Protein AF-H2J8E0-F1 (afdb_monomer)

Sequence (237 aa):
MKKILDFISKKILFENLKRIFYSIPSKKGYADNKKFYVINFGFVHFGFFKLGGYIHLMEQFKDVQKFNNKIGIVSVNNISKTGIRYISEIAEIFGIPLIMRYEGNCYYFKENTITPLDNGSTFRIKNFKFYFFNQSSEFLFQILDSRIENPEFIIVDNFNAKIPDIELNSLSTVISSYLLSVDQSVLKLYKPENNRSYDYKLRDHFVLKFDMQILEKLKNGITKIDPRKLENLVKYI

Foldseek 3Di:
DVVVVVVVLVVVLVVLLVVLLVPQPPDQAPPPVQKAKEWQPFEQECDPPNNVSSSSLLNLLSVCLSHLHYEYEYEYEPDDPVVVLVSLVSNVSSPHWYWYHYPNWTWTHDPSDTHTQAAQDWDDDDPFIEGEHQAQPVVLVVLVVVPPPLGQEYEYQCQRHVDDPQLQQLSCQQSLHWYWYDHPFWTWTHHNVDSDIDIDGSNDIDMDMDGNVVSVVSNVVCPDRDVVSVVVSVVVD

Secondary structure (DSSP, 8-state):
-HHHHHHHHHHHHHHHHHHHHHTS-----B--TTEEEEEEEEEEE--SSTHHHHHHHHHHHHHHTTBSSEEEEEEEES--HHHHHHHHHHHHHTT--EEEEETTEEEEEETTEEEE--TTEEEEETTEEEEEE--HHHHHHHHHSTTS---SEEEEEHHHH---HHHHHHHHHHHT-EEEEE-SSEEEEEETTEEEEEEEETTS-EEEEEEHHHHHHHHHH-SS--HHHHHHHHHT-

Radius of gyration: 19.08 Å; Cα contacts (8 Å, |Δi|>4): 396; chains: 1; bounding box: 39×37×63 Å

Mean predicted aligned error: 8.32 Å

Nearest PDB structures (foldseek):
  7u58-assembly1_A  TM=4.830E-01  e=1.667E+00  Desmonostoc sp. PCC 7906
  3zid-assembly1_A  TM=3.803E-01  e=4.832E+00  Methanothrix thermoacetophila
  3rpt-assembly2_A  TM=3.398E-01  e=6.121E+00  Thermobifida fusca

Solvent-accessible surface area (backbone atoms only — not comparable to full-atom values): 12996 Å² total; per-residue (Å²): 108,71,71,58,55,52,50,52,50,50,51,54,50,50,54,50,50,51,54,56,62,72,65,54,71,93,64,78,50,58,83,51,85,53,40,41,34,46,33,36,69,11,60,46,68,36,57,96,66,51,64,61,46,54,54,53,50,51,55,57,41,60,74,52,42,45,50,75,44,56,38,35,38,36,37,42,50,79,66,55,74,71,52,54,51,49,54,38,52,51,31,43,78,46,71,44,37,31,39,38,36,43,90,93,41,45,30,40,31,50,88,79,40,81,41,78,57,50,67,74,34,72,52,67,63,86,92,44,36,37,39,33,36,42,49,50,79,61,50,56,55,45,66,71,45,76,75,62,78,74,36,54,32,36,39,32,38,34,66,67,25,64,68,54,70,70,56,54,45,50,46,12,45,66,63,37,16,39,28,41,37,35,39,95,55,37,35,34,39,26,41,46,92,45,99,56,76,47,82,40,60,36,71,46,73,49,77,47,81,43,58,48,63,60,43,51,52,50,46,70,67,53,85,61,80,57,63,67,61,53,49,52,60,58,72,78,107

pLDDT: mean 80.36, std 13.65, range [40.47, 95.31]

Structure (mmCIF, N/CA/C/O backbone):
data_AF-H2J8E0-F1
#
_entry.id   AF-H2J8E0-F1
#
loop_
_atom_site.group_PDB
_atom_site.id
_atom_site.type_symbol
_atom_site.label_atom_id
_atom_site.label_alt_id
_atom_site.label_comp_id
_atom_site.label_asym_id
_atom_site.label_entity_id
_atom_site.label_seq_id
_atom_site.pdbx_PDB_ins_code
_atom_site.Cartn_x
_atom_site.Cartn_y
_atom_site.Cartn_z
_atom_site.occupancy
_atom_site.B_iso_or_equiv
_atom_site.auth_seq_id
_atom_site.auth_comp_id
_atom_site.auth_asym_id
_atom_site.auth_atom_id
_atom_site.pdbx_PDB_model_num
ATOM 1 N N . MET A 1 1 ? -14.442 -8.694 34.297 1.00 44.59 1 MET A N 1
ATOM 2 C CA . MET A 1 1 ? -13.513 -7.572 34.011 1.00 44.59 1 MET A CA 1
ATOM 3 C C . MET A 1 1 ? -13.223 -7.357 32.525 1.00 44.59 1 MET A C 1
ATOM 5 O O . MET A 1 1 ? -13.548 -6.283 32.041 1.00 44.59 1 MET A O 1
ATOM 9 N N . LYS A 1 2 ? -12.699 -8.341 31.773 1.00 50.00 2 LYS A N 1
ATOM 10 C CA . LYS A 1 2 ? -12.342 -8.176 30.340 1.00 50.00 2 LYS A CA 1
ATOM 11 C C . LYS A 1 2 ? -13.491 -7.639 29.459 1.00 50.00 2 LYS A C 1
ATOM 13 O O . LYS A 1 2 ? -13.311 -6.651 28.764 1.00 50.00 2 LYS A O 1
ATOM 18 N N . LYS A 1 3 ? -14.707 -8.189 29.603 1.00 59.47 3 LYS A N 1
ATOM 19 C CA . LYS A 1 3 ? -15.911 -7.741 28.867 1.00 59.47 3 LYS A CA 1
ATOM 20 C C . LYS A 1 3 ? -16.343 -6.292 29.167 1.00 59.47 3 LYS A C 1
ATOM 22 O O . LYS A 1 3 ? -16.842 -5.616 28.277 1.00 59.47 3 LYS A O 1
ATOM 27 N N . ILE A 1 4 ? -16.151 -5.817 30.403 1.00 52.16 4 ILE A N 1
ATOM 28 C CA . ILE A 1 4 ? -16.520 -4.450 30.820 1.00 52.16 4 ILE A CA 1
ATOM 29 C C . ILE A 1 4 ? -15.513 -3.443 30.254 1.00 52.16 4 ILE A C 1
ATOM 31 O O . ILE A 1 4 ? -15.907 -2.425 29.692 1.00 52.16 4 ILE A O 1
ATOM 35 N N . LEU A 1 5 ? -14.218 -3.762 30.333 1.00 57.53 5 LEU A N 1
ATOM 36 C CA . LEU A 1 5 ? -13.152 -2.946 29.747 1.00 57.53 5 LEU A CA 1
ATOM 37 C C . LEU A 1 5 ? -13.268 -2.864 28.218 1.00 57.53 5 LEU A C 1
ATOM 39 O O . LEU A 1 5 ? -13.103 -1.781 27.657 1.00 57.53 5 LEU A O 1
ATOM 43 N N . ASP A 1 6 ? -13.623 -3.967 27.551 1.00 60.97 6 ASP A N 1
ATOM 44 C CA . ASP A 1 6 ? -13.884 -3.983 26.106 1.00 60.97 6 ASP A CA 1
ATOM 45 C C . ASP A 1 6 ? -15.093 -3.106 25.732 1.00 60.97 6 ASP A C 1
ATOM 47 O O . ASP A 1 6 ? -15.046 -2.381 24.738 1.00 60.97 6 ASP A O 1
ATOM 51 N N . PHE A 1 7 ? -16.164 -3.121 26.535 1.00 65.56 7 PHE A N 1
ATOM 52 C CA . PHE A 1 7 ? -17.351 -2.284 26.319 1.00 65.56 7 PHE A CA 1
ATOM 53 C C . PHE A 1 7 ? -17.053 -0.788 26.485 1.00 65.56 7 PHE A C 1
ATOM 55 O O . PHE A 1 7 ? -17.412 0.015 25.623 1.00 65.56 7 PHE A O 1
ATOM 62 N N . ILE A 1 8 ? -16.351 -0.412 27.557 1.00 63.88 8 ILE A N 1
ATOM 63 C CA . ILE A 1 8 ? -15.934 0.975 27.806 1.00 63.88 8 ILE A CA 1
ATOM 64 C C . ILE A 1 8 ? -15.015 1.457 26.678 1.00 63.88 8 ILE A C 1
ATOM 66 O O . ILE A 1 8 ? -15.233 2.532 26.124 1.00 63.88 8 ILE A O 1
ATOM 70 N N . SER A 1 9 ? -14.041 0.635 26.279 1.00 64.75 9 SER A N 1
ATOM 71 C CA . SER A 1 9 ? -13.112 0.967 25.194 1.00 64.75 9 SER A CA 1
ATOM 72 C C . SER A 1 9 ? -13.837 1.182 23.866 1.00 64.75 9 SER A C 1
ATOM 74 O O . SER A 1 9 ? -13.562 2.164 23.183 1.00 64.75 9 SER A O 1
ATOM 76 N N . LYS A 1 10 ? -14.813 0.327 23.524 1.00 72.12 10 LYS A N 1
ATOM 77 C CA . LYS A 1 10 ? -15.672 0.508 22.339 1.00 72.12 10 LYS A CA 1
ATOM 78 C C . LYS A 1 10 ? -16.460 1.813 22.392 1.00 72.12 10 LYS A C 1
ATOM 80 O O . LYS A 1 10 ? -16.502 2.534 21.400 1.00 72.12 10 LYS A O 1
ATOM 85 N N . LYS A 1 11 ? -17.069 2.128 23.539 1.00 79.94 11 LYS A N 1
ATOM 86 C CA . LYS A 1 11 ? -17.855 3.356 23.710 1.00 79.94 11 LYS A CA 1
ATOM 87 C C . LYS A 1 11 ? -16.983 4.598 23.520 1.00 79.94 11 LYS A C 1
ATOM 89 O O . LYS A 1 11 ? -17.345 5.477 22.750 1.00 79.94 11 LYS A O 1
ATOM 94 N N . ILE A 1 12 ? -15.812 4.643 24.156 1.00 80.31 12 ILE A N 1
ATOM 95 C CA . ILE A 1 12 ? -14.882 5.777 24.027 1.00 80.31 12 ILE A CA 1
ATOM 96 C C . ILE A 1 12 ? -14.346 5.889 22.592 1.00 80.31 12 ILE A C 1
ATOM 98 O O . ILE A 1 12 ? -14.259 6.996 22.062 1.00 80.31 12 ILE A O 1
ATOM 102 N N . LEU A 1 13 ? -14.009 4.765 21.950 1.00 80.38 13 LEU A N 1
ATOM 103 C CA . LEU A 1 13 ? -13.582 4.730 20.549 1.00 80.38 13 LEU A CA 1
ATOM 104 C C . LEU A 1 13 ? -14.653 5.345 19.636 1.00 80.38 13 LEU A C 1
ATOM 106 O O . LEU A 1 13 ? -14.340 6.193 18.807 1.00 80.38 13 LEU A O 1
ATOM 110 N N . PHE A 1 14 ? -15.914 4.961 19.831 1.00 82.38 14 PHE A N 1
ATOM 111 C CA . PHE A 1 14 ? -17.042 5.448 19.044 1.00 82.38 14 PHE A CA 1
ATOM 112 C C . PHE A 1 14 ? -17.334 6.940 19.262 1.00 82.38 14 PHE A C 1
ATOM 114 O O . PHE A 1 14 ? -17.577 7.661 18.297 1.00 82.38 14 PHE A O 1
ATOM 121 N N . GLU A 1 15 ? -17.265 7.430 20.502 1.00 86.00 15 GLU A N 1
ATOM 122 C CA . GLU A 1 15 ? -17.428 8.862 20.797 1.00 86.00 15 GLU A CA 1
ATOM 123 C C . GLU A 1 15 ? -16.316 9.709 20.155 1.00 86.00 15 GLU A C 1
ATOM 125 O O . GLU A 1 15 ? -16.594 10.743 19.544 1.00 86.00 15 GLU A O 1
ATOM 130 N N . ASN A 1 16 ? -15.057 9.254 20.219 1.00 83.88 16 ASN A N 1
ATOM 131 C CA . ASN A 1 16 ? -13.948 9.944 19.549 1.00 83.88 16 ASN A CA 1
ATOM 132 C C . ASN A 1 16 ? -14.105 9.920 18.030 1.00 83.88 16 ASN A C 1
ATOM 134 O O . ASN A 1 16 ? -13.944 10.954 17.389 1.00 83.88 16 ASN A O 1
ATOM 138 N N . LEU A 1 17 ? -14.469 8.769 17.467 1.00 85.12 17 LEU A N 1
ATOM 139 C CA . LEU A 1 17 ? -14.728 8.618 16.042 1.00 85.12 17 LEU A CA 1
ATOM 140 C C . LEU A 1 17 ? -15.801 9.599 15.562 1.00 85.12 17 LEU A C 1
ATOM 142 O O . LEU A 1 17 ? -15.568 10.319 14.596 1.00 85.12 17 LEU A O 1
ATOM 146 N N . LYS A 1 18 ? -16.938 9.690 16.267 1.00 86.31 18 LYS A N 1
ATOM 147 C CA . LYS A 1 18 ? -17.983 10.683 15.977 1.00 86.31 18 LYS A CA 1
ATOM 148 C C . LYS A 1 18 ? -17.428 12.099 16.016 1.00 86.31 18 LYS A C 1
ATOM 150 O O . LYS A 1 18 ? -17.601 12.843 15.056 1.00 86.31 18 LYS A O 1
ATOM 155 N N . ARG A 1 19 ? -16.755 12.475 17.107 1.00 87.56 19 ARG A N 1
ATOM 156 C CA . ARG A 1 19 ? -16.198 13.824 17.271 1.00 87.56 19 ARG A CA 1
ATOM 157 C C . ARG A 1 19 ? -15.256 14.185 16.122 1.00 87.56 19 ARG A C 1
ATOM 159 O O . ARG A 1 19 ? -15.376 15.267 15.557 1.00 87.56 19 ARG A O 1
ATOM 166 N N . ILE A 1 20 ? -14.343 13.282 15.767 1.00 85.25 20 ILE A N 1
ATOM 167 C CA . ILE A 1 20 ? -13.374 13.489 14.688 1.00 85.25 20 ILE A CA 1
ATOM 168 C C . ILE A 1 20 ? -14.102 13.592 13.350 1.00 85.25 20 ILE A C 1
ATOM 170 O O . ILE A 1 20 ? -13.896 14.570 12.636 1.00 85.25 20 ILE A O 1
ATOM 174 N N . PHE A 1 21 ? -14.999 12.655 13.046 1.00 82.00 21 PHE A N 1
ATOM 175 C CA . PHE A 1 21 ? -15.738 12.614 11.786 1.00 82.00 21 PHE A CA 1
ATOM 176 C C . PHE A 1 21 ? -16.614 13.855 11.559 1.00 82.00 21 PHE A C 1
ATOM 178 O O . PHE A 1 21 ? -16.594 14.440 10.480 1.00 82.00 21 PHE A O 1
ATOM 185 N N . TYR A 1 22 ? -17.335 14.321 12.580 1.00 83.00 22 TYR A N 1
ATOM 186 C CA . TYR A 1 22 ? -18.170 15.522 12.467 1.00 83.00 22 TYR A CA 1
ATOM 187 C C . TYR A 1 22 ? -17.375 16.833 12.519 1.00 83.00 22 TYR A C 1
ATOM 189 O O . TYR A 1 22 ? -17.893 17.875 12.129 1.00 83.00 22 TYR A O 1
ATOM 197 N N . SER A 1 23 ? -16.112 16.802 12.957 1.00 83.56 23 SER A N 1
ATOM 198 C CA . SER A 1 23 ? -15.221 17.971 12.900 1.00 83.56 23 SER A CA 1
ATOM 199 C C . SER A 1 23 ? -14.643 18.234 11.508 1.00 83.56 23 SER A C 1
ATOM 201 O O . SER A 1 23 ? -13.899 19.197 11.323 1.00 83.56 23 SER A O 1
ATOM 203 N N . ILE A 1 24 ? -14.928 17.366 10.535 1.00 75.06 24 ILE A N 1
ATOM 204 C CA . ILE A 1 24 ? -14.416 17.485 9.175 1.00 75.06 24 ILE A CA 1
ATOM 205 C C . ILE A 1 24 ? -15.209 18.594 8.492 1.00 75.06 24 ILE A C 1
ATOM 207 O O . ILE A 1 24 ? -16.408 18.425 8.257 1.00 75.06 24 ILE A O 1
ATOM 211 N N . PRO A 1 25 ? -14.588 19.750 8.187 1.00 68.75 25 PRO A N 1
ATOM 212 C CA . PRO A 1 25 ? -15.287 20.784 7.444 1.00 68.75 25 PRO A CA 1
ATOM 213 C C . PRO A 1 25 ? -15.761 20.186 6.120 1.00 68.75 25 PRO A C 1
ATOM 215 O O . PRO A 1 25 ? -15.072 19.335 5.554 1.00 68.75 25 PRO A O 1
ATOM 218 N N . SER A 1 26 ? -16.900 20.652 5.606 1.00 58.59 26 SER A N 1
ATOM 219 C CA . SER A 1 26 ? -17.466 20.266 4.306 1.00 58.59 26 SER A CA 1
ATOM 220 C C . SER A 1 26 ? -16.590 20.743 3.135 1.00 58.59 26 SER A C 1
ATOM 222 O O . SER A 1 26 ? -17.019 21.434 2.214 1.00 58.59 26 SER A O 1
ATOM 224 N N . LYS A 1 27 ? -15.302 20.408 3.146 1.00 54.56 27 LYS A N 1
ATOM 225 C CA . LYS A 1 27 ? -14.397 20.659 2.040 1.00 54.56 27 LYS A CA 1
ATOM 226 C C . LYS A 1 27 ? -14.706 19.621 0.976 1.00 54.56 27 LYS A C 1
ATOM 228 O O . LYS A 1 27 ? -14.425 18.437 1.148 1.00 54.56 27 LYS A O 1
ATOM 233 N N . LYS A 1 28 ? -15.282 20.095 -0.133 1.00 54.22 28 LYS A N 1
ATOM 234 C CA . LYS A 1 28 ? -15.330 19.361 -1.400 1.00 54.22 28 LYS A CA 1
ATOM 235 C C . LYS A 1 28 ? -13.937 18.773 -1.642 1.00 54.22 28 LYS A C 1
ATOM 237 O O . LYS A 1 28 ? -12.956 19.517 -1.659 1.00 54.22 28 LYS A O 1
ATOM 242 N N . GLY A 1 29 ? -13.853 17.447 -1.752 1.00 55.12 29 GLY A N 1
ATOM 243 C CA . GLY A 1 29 ? -12.599 16.768 -2.060 1.00 55.12 29 GLY A CA 1
ATOM 244 C C . GLY A 1 29 ? -11.969 17.366 -3.317 1.00 55.12 29 GLY A C 1
ATOM 245 O O . GLY A 1 29 ? -12.675 17.846 -4.208 1.00 55.12 29 GLY A O 1
ATOM 246 N N . TYR A 1 30 ? -10.640 17.348 -3.401 1.00 55.53 30 TYR A N 1
ATOM 247 C CA . TYR A 1 30 ? -9.980 17.683 -4.657 1.00 55.53 30 TYR A CA 1
ATOM 248 C C . TYR A 1 30 ? -10.339 16.578 -5.652 1.00 55.53 30 TYR A C 1
ATOM 250 O O . TYR A 1 30 ? -9.814 15.465 -5.575 1.00 55.53 30 TYR A O 1
ATOM 258 N N . ALA A 1 31 ? -11.262 16.869 -6.568 1.00 55.34 31 ALA A N 1
ATOM 259 C CA . ALA A 1 31 ? -11.607 15.999 -7.685 1.00 55.34 31 ALA A CA 1
ATOM 260 C C . ALA A 1 31 ? -10.494 16.024 -8.744 1.00 55.34 31 ALA A C 1
ATOM 262 O O . ALA A 1 31 ? -10.725 16.325 -9.909 1.00 55.34 31 ALA A O 1
ATOM 263 N N . ASP A 1 32 ? -9.259 15.746 -8.330 1.00 66.50 32 ASP A N 1
ATOM 264 C CA . ASP A 1 32 ? -8.140 15.613 -9.247 1.00 66.50 32 ASP A CA 1
ATOM 265 C C . ASP A 1 32 ? -8.057 14.158 -9.715 1.00 66.50 32 ASP A C 1
ATOM 267 O O . ASP A 1 32 ? -7.293 13.344 -9.195 1.00 66.50 32 ASP A O 1
ATOM 271 N N . ASN A 1 33 ? -8.895 13.816 -10.698 1.00 68.44 33 ASN A N 1
ATOM 272 C CA . ASN A 1 33 ? -8.920 12.479 -11.300 1.00 68.44 33 ASN A CA 1
ATOM 273 C C . ASN A 1 33 ? -7.592 12.109 -11.984 1.00 68.44 33 ASN A C 1
ATOM 275 O O . ASN A 1 33 ? -7.382 10.946 -12.314 1.00 68.44 33 ASN A O 1
ATOM 279 N N . LYS A 1 34 ? -6.693 13.081 -12.179 1.00 84.75 34 LYS A N 1
ATOM 280 C CA . LYS A 1 34 ? -5.382 12.900 -12.809 1.00 84.75 34 LYS A CA 1
ATOM 281 C C . LYS A 1 34 ? -4.302 12.496 -11.817 1.00 84.75 34 LYS A C 1
ATOM 283 O O . LYS A 1 34 ? -3.182 12.202 -12.228 1.00 84.75 34 LYS A O 1
ATOM 288 N N . LYS A 1 35 ? -4.598 12.518 -10.517 1.00 90.88 35 LYS A N 1
ATOM 289 C CA . LYS A 1 35 ? -3.636 12.173 -9.473 1.00 90.88 35 LYS A CA 1
ATOM 290 C C . LYS A 1 35 ? -4.091 10.945 -8.717 1.00 90.88 35 LYS A C 1
ATOM 292 O O . LYS A 1 35 ? -5.286 10.730 -8.506 1.00 90.88 35 LYS A O 1
ATOM 297 N N . PHE A 1 36 ? -3.108 10.176 -8.281 1.00 93.50 36 PHE A N 1
ATOM 298 C CA . PHE A 1 36 ? -3.286 9.101 -7.321 1.00 93.50 36 PHE A CA 1
ATOM 299 C C . PHE A 1 36 ? -2.387 9.362 -6.113 1.00 93.50 36 PHE A C 1
ATOM 301 O O . PHE A 1 36 ? -1.273 9.866 -6.263 1.00 93.50 36 PHE A O 1
ATOM 308 N N . TYR A 1 37 ? -2.877 9.058 -4.916 1.00 94.06 37 TYR A N 1
ATOM 309 C CA . TYR A 1 37 ? -2.187 9.332 -3.662 1.00 94.06 37 TYR A CA 1
ATOM 310 C C . TYR A 1 37 ? -1.912 8.036 -2.905 1.00 94.06 37 TYR A C 1
ATOM 312 O O . TYR A 1 37 ? -2.819 7.245 -2.656 1.00 94.06 37 TYR A O 1
ATOM 320 N N . VAL A 1 38 ? -0.664 7.840 -2.497 1.00 94.81 38 VAL A N 1
ATOM 321 C CA . VAL A 1 38 ? -0.284 6.757 -1.583 1.00 94.81 38 VAL A CA 1
ATOM 322 C C . VAL A 1 38 ? 0.073 7.406 -0.260 1.00 94.81 38 VAL A C 1
ATOM 324 O O . VAL A 1 38 ? 0.980 8.235 -0.201 1.00 94.81 38 VAL A O 1
ATOM 327 N N . ILE A 1 39 ? -0.673 7.076 0.786 1.00 94.88 39 ILE A N 1
ATOM 328 C CA . ILE A 1 39 ? -0.473 7.623 2.125 1.00 94.88 39 ILE A CA 1
ATOM 329 C C . ILE A 1 39 ? 0.227 6.574 2.972 1.00 94.88 39 ILE A C 1
ATOM 331 O O . ILE A 1 39 ? -0.321 5.501 3.192 1.00 94.88 39 ILE A O 1
ATOM 335 N N . ASN A 1 40 ? 1.413 6.881 3.481 1.00 93.50 40 ASN A N 1
ATOM 336 C CA . ASN A 1 40 ? 2.007 6.081 4.538 1.00 93.50 40 ASN A CA 1
ATOM 337 C C . ASN A 1 40 ? 1.504 6.605 5.886 1.00 93.50 40 ASN A C 1
ATOM 339 O O . ASN A 1 40 ? 1.846 7.718 6.279 1.00 93.50 40 ASN A O 1
ATOM 343 N N . PHE A 1 41 ? 0.710 5.803 6.594 1.00 91.94 41 PHE A N 1
ATOM 344 C CA . PHE A 1 41 ? 0.328 6.056 7.993 1.00 91.94 41 PHE A CA 1
ATOM 345 C C . PHE A 1 41 ? 1.403 5.602 8.983 1.00 91.94 41 PHE A C 1
ATOM 347 O O . PHE A 1 41 ? 1.349 5.897 10.175 1.00 91.94 41 PHE A O 1
ATOM 354 N N . GLY A 1 42 ? 2.402 4.904 8.456 1.00 87.69 42 GLY A N 1
ATOM 355 C CA . GLY A 1 42 ? 3.587 4.468 9.149 1.00 87.69 42 GLY A CA 1
ATOM 356 C C . GLY A 1 42 ? 3.358 3.336 10.132 1.00 87.69 42 GLY A C 1
ATOM 357 O O . GLY A 1 42 ? 2.513 2.463 9.910 1.00 87.69 42 GLY A O 1
ATOM 358 N N . PHE A 1 43 ? 4.182 3.300 11.179 1.00 85.25 43 PHE A N 1
ATOM 359 C CA . PHE A 1 43 ? 4.152 2.227 12.164 1.00 85.25 43 PHE A CA 1
ATOM 360 C C . PHE A 1 43 ? 3.302 2.613 13.369 1.00 85.25 43 PHE A C 1
ATOM 362 O O . PHE A 1 43 ? 3.666 3.503 14.139 1.00 85.25 43 PHE A O 1
ATOM 369 N N . VAL A 1 44 ? 2.203 1.894 13.576 1.00 82.31 44 VAL A N 1
ATOM 370 C CA . VAL A 1 44 ? 1.335 2.098 14.736 1.00 82.31 44 VAL A CA 1
ATOM 371 C C . VAL A 1 44 ? 1.581 0.987 15.743 1.00 82.31 44 VAL A C 1
ATOM 373 O O . VAL A 1 44 ? 1.196 -0.169 15.548 1.00 82.31 44 VAL A O 1
ATOM 376 N N . HIS A 1 45 ? 2.234 1.349 16.845 1.00 71.19 45 HIS A N 1
ATOM 377 C CA . HIS A 1 45 ? 2.446 0.443 17.963 1.00 71.19 45 HIS A CA 1
ATOM 378 C C . HIS A 1 45 ? 1.261 0.500 18.929 1.00 71.19 45 HIS A C 1
ATOM 380 O O . HIS A 1 45 ? 1.037 1.508 19.602 1.00 71.19 45 HIS A O 1
ATOM 386 N N . PHE A 1 46 ? 0.521 -0.600 19.041 1.00 70.75 46 PHE A N 1
ATOM 387 C CA . PHE A 1 46 ? -0.529 -0.733 20.044 1.00 70.75 46 PHE A CA 1
ATOM 388 C C . PHE A 1 46 ? 0.084 -1.298 21.330 1.00 70.75 46 PHE A C 1
ATOM 390 O O . PHE A 1 46 ? 0.155 -2.508 21.521 1.00 70.75 46 PHE A O 1
ATOM 397 N N . GLY A 1 47 ? 0.562 -0.411 22.209 1.00 61.47 47 GLY A N 1
ATOM 398 C CA . GLY A 1 47 ? 0.979 -0.782 23.566 1.00 61.47 47 GLY A CA 1
ATOM 399 C C . GLY A 1 47 ? -0.201 -1.245 24.443 1.00 61.47 47 GLY A C 1
ATOM 400 O O . GLY A 1 47 ? -1.317 -1.455 23.964 1.00 61.47 47 GLY A O 1
ATOM 401 N N . PHE A 1 48 ? 0.010 -1.356 25.762 1.00 55.34 48 PHE A N 1
ATOM 402 C CA . PHE A 1 48 ? -1.026 -1.800 26.719 1.00 55.34 48 PHE A CA 1
ATOM 403 C C . PHE A 1 48 ? -2.331 -0.978 26.634 1.00 55.34 48 PHE A C 1
ATOM 405 O O . PHE A 1 48 ? -3.428 -1.535 26.708 1.00 55.34 48 PHE A O 1
ATOM 412 N N . PHE A 1 49 ? -2.222 0.335 26.401 1.00 54.81 49 PHE A N 1
ATOM 413 C CA . PHE A 1 49 ? -3.354 1.232 26.156 1.00 54.81 49 PHE A CA 1
ATOM 414 C C . PHE A 1 49 ? -3.610 1.399 24.655 1.00 54.81 49 PHE A C 1
ATOM 416 O O . PHE A 1 49 ? -3.188 2.363 24.020 1.00 54.81 49 PHE A O 1
ATOM 423 N N . LYS A 1 50 ? -4.357 0.446 24.091 1.00 70.25 50 LYS A N 1
ATOM 424 C CA . LYS A 1 50 ? -4.681 0.353 22.656 1.00 70.25 50 LYS A CA 1
ATOM 425 C C . LYS A 1 50 ? -5.376 1.599 22.072 1.00 70.25 50 LYS A C 1
ATOM 427 O O . LYS A 1 50 ? -5.353 1.783 20.863 1.00 70.25 50 LYS A O 1
ATOM 432 N N . LEU A 1 51 ? -6.001 2.445 22.898 1.00 78.25 51 LEU A N 1
ATOM 433 C CA . LEU A 1 51 ? -6.863 3.543 22.443 1.00 78.25 51 LEU A CA 1
ATOM 434 C C . LEU A 1 51 ? -6.116 4.688 21.738 1.00 78.25 51 LEU A C 1
ATOM 436 O O . LEU A 1 51 ? -6.625 5.225 20.757 1.00 78.25 51 LEU A O 1
ATOM 440 N N . GLY A 1 52 ? -4.915 5.043 22.211 1.00 81.00 52 GLY A N 1
ATOM 441 C CA . GLY A 1 52 ? -4.141 6.159 21.654 1.00 81.00 52 GLY A CA 1
ATOM 442 C C . GLY A 1 52 ? -3.748 5.938 20.191 1.00 81.00 52 GLY A C 1
ATOM 443 O O . GLY A 1 52 ? -3.865 6.853 19.382 1.00 81.00 52 GLY A O 1
ATOM 444 N N . GLY A 1 53 ? -3.382 4.701 19.834 1.00 83.88 53 GLY A N 1
ATOM 445 C CA . GLY A 1 53 ? -3.058 4.326 18.455 1.00 83.88 53 GLY A CA 1
ATOM 446 C C . GLY A 1 53 ? -4.246 4.475 17.501 1.00 83.88 53 GLY A C 1
ATOM 447 O O . GLY A 1 53 ? -4.080 4.986 16.397 1.00 83.88 53 GLY A O 1
ATOM 448 N N . TYR A 1 54 ? -5.461 4.113 17.937 1.00 86.31 54 TYR A N 1
ATOM 449 C CA . TYR A 1 54 ? -6.660 4.318 17.116 1.00 86.31 54 TYR A CA 1
ATOM 450 C C . TYR A 1 54 ? -7.001 5.794 16.949 1.00 86.31 54 TYR A C 1
ATOM 452 O O . TYR A 1 54 ? -7.326 6.204 15.843 1.00 86.31 54 TYR A O 1
ATOM 460 N N . ILE A 1 55 ? -6.923 6.592 18.019 1.00 86.50 55 ILE A N 1
ATOM 461 C CA . ILE A 1 55 ? -7.198 8.034 17.935 1.00 86.50 55 ILE A CA 1
ATOM 462 C C . ILE A 1 55 ? -6.202 8.701 16.980 1.00 86.50 55 ILE A C 1
ATOM 464 O O . ILE A 1 55 ? -6.610 9.479 16.124 1.00 86.50 55 ILE A O 1
ATOM 468 N N . HIS A 1 56 ? -4.917 8.351 17.074 1.00 86.25 56 HIS A N 1
ATOM 469 C CA . HIS A 1 56 ? -3.898 8.860 16.160 1.00 86.25 56 HIS A CA 1
ATOM 470 C C . HIS A 1 56 ? -4.201 8.501 14.697 1.00 86.25 56 HIS A C 1
ATOM 472 O O . HIS A 1 56 ? -4.175 9.379 13.837 1.00 86.25 56 HIS A O 1
ATOM 478 N N . LEU A 1 57 ? -4.564 7.242 14.426 1.00 89.50 57 LEU A N 1
ATOM 479 C CA . LEU A 1 57 ? -4.988 6.810 13.091 1.00 89.50 57 LEU A CA 1
ATOM 480 C C . LEU A 1 57 ? -6.229 7.562 12.599 1.00 89.50 57 LEU A C 1
ATOM 482 O O . LEU A 1 57 ? -6.261 7.976 11.448 1.00 89.50 57 LEU A O 1
ATOM 486 N N . MET A 1 58 ? -7.237 7.773 13.452 1.00 90.75 58 MET A N 1
ATOM 487 C CA . MET A 1 58 ? -8.446 8.519 13.082 1.00 90.75 58 MET A CA 1
ATOM 488 C C . MET A 1 58 ? -8.131 9.960 12.660 1.00 90.75 58 MET A C 1
ATOM 490 O O . MET A 1 58 ? -8.690 10.433 11.673 1.00 90.75 58 MET A O 1
ATOM 494 N N . GLU A 1 59 ? -7.241 10.654 13.375 1.00 88.50 59 GLU A N 1
ATOM 495 C CA . GLU A 1 59 ? -6.821 12.015 13.002 1.00 88.50 59 GLU A CA 1
ATOM 496 C C . GLU A 1 59 ? -6.057 12.016 11.668 1.00 88.50 59 GLU A C 1
ATOM 498 O O . GLU A 1 59 ? -6.368 12.807 10.777 1.00 88.50 59 GLU A O 1
ATOM 503 N N . GLN A 1 60 ? -5.135 11.068 11.462 1.00 91.38 60 GLN A N 1
ATOM 504 C CA . GLN A 1 60 ? -4.445 10.930 10.173 1.00 91.38 60 GLN A CA 1
ATOM 505 C C . GLN A 1 60 ? -5.421 10.612 9.026 1.00 91.38 60 GLN A C 1
ATOM 507 O O . GLN A 1 60 ? -5.297 11.153 7.927 1.00 91.38 60 GLN A O 1
ATOM 512 N N . PHE A 1 61 ? -6.415 9.753 9.264 1.00 92.12 61 PHE A N 1
ATOM 513 C CA . PHE A 1 61 ? -7.432 9.391 8.274 1.00 92.12 61 PHE A CA 1
ATOM 514 C C . PHE A 1 61 ? -8.284 10.592 7.878 1.00 92.12 61 PHE A C 1
ATOM 516 O O . PHE A 1 61 ? -8.501 10.835 6.688 1.00 92.12 61 PHE A O 1
ATOM 523 N N . LYS A 1 62 ? -8.709 11.381 8.865 1.00 89.81 62 LYS A N 1
ATOM 524 C CA . LYS A 1 62 ? -9.404 12.651 8.650 1.00 89.81 62 LYS A CA 1
ATOM 525 C C . LYS A 1 62 ? -8.622 13.570 7.711 1.00 89.81 62 LYS A C 1
ATOM 527 O O . LYS A 1 62 ? -9.194 14.093 6.753 1.00 89.81 62 LYS A O 1
ATOM 532 N N . ASP A 1 63 ? -7.320 13.729 7.928 1.00 87.19 63 ASP A N 1
ATOM 533 C CA . ASP A 1 63 ? -6.497 14.664 7.150 1.00 87.19 63 ASP A CA 1
ATOM 534 C C . ASP A 1 63 ? -6.371 14.294 5.667 1.00 87.19 63 ASP A C 1
ATOM 536 O O . ASP A 1 63 ? -6.207 15.173 4.802 1.00 87.19 63 ASP A O 1
ATOM 540 N N . VAL A 1 64 ? -6.474 13.001 5.360 1.00 90.12 64 VAL A N 1
ATOM 541 C CA . VAL A 1 64 ? -6.300 12.462 4.006 1.00 90.12 64 VAL A CA 1
ATOM 542 C C . VAL A 1 64 ? -7.612 12.059 3.336 1.00 90.12 64 VAL A C 1
ATOM 544 O O . VAL A 1 64 ? -7.618 11.767 2.137 1.00 90.12 64 VAL A O 1
ATOM 547 N N . GLN A 1 65 ? -8.744 12.116 4.046 1.00 87.25 65 GLN A N 1
ATOM 548 C CA . GLN A 1 65 ? -10.070 11.821 3.490 1.00 87.25 65 GLN A CA 1
ATOM 549 C C . GLN A 1 65 ? -10.355 12.638 2.222 1.00 87.25 65 GLN A C 1
ATOM 551 O O . GLN A 1 65 ? -10.920 12.102 1.267 1.00 87.25 65 GLN A O 1
ATOM 556 N N . LYS A 1 66 ? -9.879 13.890 2.176 1.00 85.44 66 LYS A N 1
ATOM 557 C CA . LYS A 1 66 ? -10.024 14.836 1.053 1.00 85.44 66 LYS A CA 1
ATOM 558 C C . LYS A 1 66 ? -9.486 14.346 -0.300 1.00 85.44 66 LYS A C 1
ATOM 560 O O . LYS A 1 66 ? -9.821 14.949 -1.320 1.00 85.44 66 LYS A O 1
ATOM 565 N N . PHE A 1 67 ? -8.633 13.316 -0.331 1.00 87.94 67 PHE A N 1
ATOM 566 C CA . PHE A 1 67 ? -8.109 12.757 -1.580 1.00 87.94 67 PHE A CA 1
ATOM 567 C C . PHE A 1 67 ? -9.064 11.707 -2.154 1.00 87.94 67 PHE A C 1
ATOM 569 O O . PHE A 1 67 ? -9.373 10.702 -1.515 1.00 87.94 67 PHE A O 1
ATOM 576 N N . ASN A 1 68 ? -9.502 11.908 -3.395 1.00 86.00 68 ASN A N 1
ATOM 577 C CA . ASN A 1 68 ? -10.457 11.009 -4.041 1.00 86.00 68 ASN A CA 1
ATOM 578 C C . ASN A 1 68 ? -9.839 9.666 -4.456 1.00 86.00 68 ASN A C 1
ATOM 580 O O . ASN A 1 68 ? -10.497 8.635 -4.340 1.00 86.00 68 ASN A O 1
ATOM 584 N N . ASN A 1 69 ? -8.614 9.678 -4.977 1.00 90.69 69 ASN A N 1
ATOM 585 C CA . ASN A 1 69 ? -7.920 8.498 -5.491 1.00 90.69 69 ASN A CA 1
ATOM 586 C C . ASN A 1 69 ? -6.763 8.184 -4.551 1.00 90.69 69 ASN A C 1
ATOM 588 O O . ASN A 1 69 ? -5.696 8.783 -4.676 1.00 90.69 69 ASN A O 1
ATOM 592 N N . LYS A 1 70 ? -7.005 7.327 -3.562 1.00 93.31 70 LYS A N 1
ATOM 593 C CA . LYS A 1 70 ? -6.043 7.086 -2.493 1.00 93.31 70 LYS A CA 1
ATOM 594 C C . LYS A 1 70 ? -5.973 5.627 -2.075 1.00 93.31 70 LYS A C 1
ATOM 596 O O . LYS A 1 70 ? -6.972 4.914 -2.139 1.00 93.31 70 LYS A O 1
ATOM 601 N N . ILE A 1 71 ? -4.803 5.241 -1.588 1.00 95.31 71 ILE A N 1
ATOM 602 C CA . ILE A 1 71 ? -4.584 4.034 -0.798 1.00 95.31 71 ILE A CA 1
ATOM 603 C C . ILE A 1 71 ? -3.697 4.391 0.389 1.00 95.31 71 ILE A C 1
ATOM 605 O O . ILE A 1 71 ? -2.761 5.181 0.249 1.00 95.31 71 ILE A O 1
ATOM 609 N N . GLY A 1 72 ? -3.999 3.843 1.557 1.00 94.62 72 GLY A N 1
ATOM 610 C CA . GLY A 1 72 ? -3.107 3.931 2.701 1.00 94.62 72 GLY A CA 1
ATOM 611 C C . GLY A 1 72 ? -2.251 2.686 2.856 1.00 94.62 72 GLY A C 1
ATOM 612 O O . GLY A 1 72 ? -2.688 1.589 2.528 1.00 94.62 72 GLY A O 1
ATOM 613 N N . ILE A 1 73 ? -1.053 2.852 3.394 1.00 93.06 73 ILE A N 1
ATOM 614 C CA . ILE A 1 73 ? -0.182 1.775 3.849 1.00 93.06 73 ILE A CA 1
ATOM 615 C C . ILE A 1 73 ? 0.040 1.988 5.341 1.00 93.06 73 ILE A C 1
ATOM 617 O O . ILE A 1 73 ? 0.366 3.095 5.775 1.00 93.06 73 ILE A O 1
ATOM 621 N N . VAL A 1 74 ? -0.163 0.943 6.133 1.00 91.75 74 VAL A N 1
ATOM 622 C CA . VAL A 1 74 ? 0.053 0.983 7.580 1.00 91.75 74 VAL A CA 1
ATOM 623 C C . VAL A 1 74 ? 0.725 -0.303 8.034 1.00 91.75 74 VAL A C 1
ATOM 625 O O . VAL A 1 74 ? 0.381 -1.395 7.586 1.00 91.75 74 VAL A O 1
ATOM 628 N N . SER A 1 75 ? 1.696 -0.181 8.929 1.00 89.12 75 SER A N 1
ATOM 629 C CA . SER A 1 75 ? 2.317 -1.328 9.588 1.00 89.12 75 SER A CA 1
ATOM 630 C C . SER A 1 75 ? 1.881 -1.362 11.044 1.00 89.12 75 SER A C 1
ATOM 632 O O . SER A 1 75 ? 1.997 -0.365 11.757 1.00 89.12 75 SER A O 1
ATOM 634 N N . VAL A 1 76 ? 1.377 -2.506 11.493 1.00 87.31 76 VAL A N 1
ATOM 635 C CA . VAL A 1 76 ? 0.898 -2.695 12.864 1.00 87.31 76 VAL A CA 1
ATOM 636 C C . VAL A 1 76 ? 1.526 -3.943 13.467 1.00 87.31 76 VAL A C 1
ATOM 638 O O . VAL A 1 76 ? 1.572 -4.993 12.837 1.00 87.31 76 VAL A O 1
ATOM 641 N N . ASN A 1 77 ? 1.975 -3.839 14.715 1.00 80.75 77 ASN A N 1
ATOM 642 C CA . ASN A 1 77 ? 2.425 -4.979 15.516 1.00 80.75 77 ASN A CA 1
ATOM 643 C C . ASN A 1 77 ? 1.693 -4.988 16.861 1.00 80.75 77 ASN A C 1
ATOM 645 O O . ASN A 1 77 ? 1.174 -3.960 17.305 1.00 80.75 77 ASN A O 1
ATOM 649 N N . ASN A 1 78 ? 1.698 -6.145 17.528 1.00 78.62 78 ASN A N 1
ATOM 650 C CA . ASN A 1 78 ? 1.150 -6.334 18.876 1.00 78.62 78 ASN A CA 1
ATOM 651 C C . ASN A 1 78 ? -0.342 -5.963 19.005 1.00 78.62 78 ASN A C 1
ATOM 653 O O . ASN A 1 78 ? -0.789 -5.442 20.026 1.00 78.62 78 ASN A O 1
ATOM 657 N N . ILE A 1 79 ? -1.137 -6.252 17.973 1.00 81.62 79 ILE A N 1
ATOM 658 C CA . ILE A 1 79 ? -2.582 -6.009 17.953 1.00 81.62 79 ILE A CA 1
ATOM 659 C C . ILE A 1 79 ? -3.347 -7.335 17.901 1.00 81.62 79 ILE A C 1
ATOM 661 O O . ILE A 1 79 ? -2.909 -8.300 17.300 1.00 81.62 79 ILE A O 1
ATOM 665 N N . SER A 1 80 ? -4.509 -7.408 18.548 1.00 81.44 80 SER A N 1
ATOM 666 C CA . SER A 1 80 ? -5.402 -8.571 18.437 1.00 81.44 80 SER A CA 1
ATOM 667 C C . SER A 1 80 ? -6.194 -8.543 17.125 1.00 81.44 80 SER A C 1
ATOM 669 O O . SER A 1 80 ? -6.520 -7.456 16.654 1.00 81.44 80 SER A O 1
ATOM 671 N N . LYS A 1 81 ? -6.672 -9.698 16.637 1.00 81.44 81 LYS A N 1
ATOM 672 C CA . LYS A 1 81 ? -7.596 -9.788 15.481 1.00 81.44 81 LYS A CA 1
ATOM 673 C C . LYS A 1 81 ? -8.791 -8.821 15.561 1.00 81.44 81 LYS A C 1
ATOM 675 O O . LYS A 1 81 ? -9.125 -8.161 14.586 1.00 81.44 81 LYS A O 1
ATOM 680 N N . THR A 1 82 ? -9.393 -8.657 16.742 1.00 81.06 82 THR A N 1
ATOM 681 C CA . THR A 1 82 ? -10.478 -7.679 16.968 1.00 81.06 82 THR A CA 1
ATOM 682 C C . THR A 1 82 ? -10.047 -6.233 16.712 1.00 81.06 82 THR A C 1
ATOM 684 O O . THR A 1 82 ? -10.842 -5.418 16.268 1.00 81.06 82 THR A O 1
ATOM 687 N N . GLY A 1 83 ? -8.787 -5.908 16.996 1.00 81.25 83 GLY A N 1
ATOM 688 C CA . GLY A 1 83 ? -8.248 -4.573 16.774 1.00 81.25 83 GLY A CA 1
ATOM 689 C C . GLY A 1 83 ? -8.001 -4.279 15.301 1.00 81.25 83 GLY A C 1
ATOM 690 O O . GLY A 1 83 ? -8.308 -3.188 14.839 1.00 81.25 83 GLY A O 1
ATOM 691 N N . ILE A 1 84 ? -7.549 -5.284 14.549 1.00 84.94 84 ILE A N 1
ATOM 692 C CA . ILE A 1 84 ? -7.444 -5.210 13.088 1.00 84.94 84 ILE A CA 1
ATOM 693 C C . ILE A 1 84 ? -8.806 -4.880 12.473 1.00 84.94 84 ILE A C 1
ATOM 695 O O . ILE A 1 84 ? -8.915 -3.976 11.647 1.00 84.94 84 ILE A O 1
ATOM 699 N N . ARG A 1 85 ? -9.860 -5.558 12.942 1.00 84.31 85 ARG A N 1
ATOM 700 C CA . ARG A 1 85 ? -11.231 -5.276 12.515 1.00 84.31 85 ARG A CA 1
ATOM 701 C C . ARG A 1 85 ? -11.638 -3.825 12.795 1.00 84.31 85 ARG A C 1
ATOM 703 O O . ARG A 1 85 ? -12.211 -3.204 11.912 1.00 84.31 85 ARG A O 1
ATOM 710 N N . TYR A 1 86 ? -11.289 -3.253 13.951 1.00 85.69 86 TYR A N 1
ATOM 711 C CA . TYR A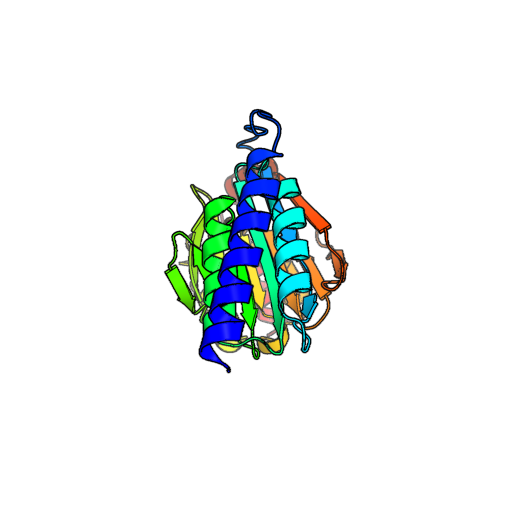 1 86 ? -11.558 -1.831 14.203 1.00 85.69 86 TYR A CA 1
ATOM 712 C C . TYR A 1 86 ? -10.807 -0.907 13.250 1.00 85.69 86 TYR A C 1
ATOM 714 O O . TYR A 1 86 ? -11.391 0.067 12.796 1.00 85.69 86 TYR A O 1
ATOM 722 N N . ILE A 1 87 ? -9.540 -1.188 12.926 1.00 88.44 87 ILE A N 1
ATOM 723 C CA . ILE A 1 87 ? -8.805 -0.385 11.934 1.00 88.44 87 ILE A CA 1
ATOM 724 C C . ILE A 1 87 ? -9.538 -0.423 10.591 1.00 88.44 87 ILE A C 1
ATOM 726 O O . ILE A 1 87 ? -9.738 0.631 9.996 1.00 88.44 87 ILE A O 1
ATOM 730 N N . SER A 1 88 ? -9.977 -1.607 10.152 1.00 88.94 88 SER A N 1
ATOM 731 C CA . SER A 1 88 ? -10.755 -1.771 8.918 1.00 88.94 88 SER A CA 1
ATOM 732 C C . SER A 1 88 ? -12.064 -0.973 8.949 1.00 88.94 88 SER A C 1
ATOM 734 O O . SER A 1 88 ? -12.330 -0.213 8.023 1.00 88.94 88 SER A O 1
ATOM 736 N N . GLU A 1 89 ? -12.853 -1.097 10.020 1.00 87.31 89 GLU A N 1
ATOM 737 C C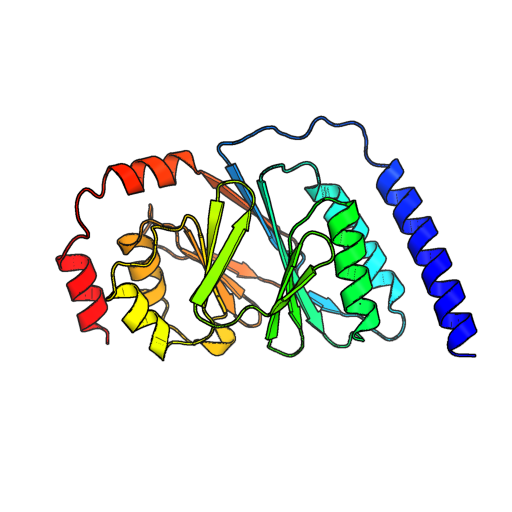A . GLU A 1 89 ? -14.132 -0.384 10.187 1.00 87.31 89 GLU A CA 1
ATOM 738 C C . GLU A 1 89 ? -13.928 1.141 10.207 1.00 87.31 89 GLU A C 1
ATOM 740 O O . GLU A 1 89 ? -14.654 1.890 9.558 1.00 87.31 89 GLU A O 1
ATOM 745 N N . ILE A 1 90 ? -12.904 1.622 10.918 1.00 88.75 90 ILE A N 1
ATOM 746 C CA . ILE A 1 90 ? -12.564 3.048 10.964 1.00 88.75 90 ILE A CA 1
ATOM 747 C C . ILE A 1 90 ? -12.135 3.524 9.571 1.00 88.75 90 ILE A C 1
ATOM 749 O O . ILE A 1 90 ? -12.631 4.543 9.098 1.00 88.75 90 ILE A O 1
ATOM 753 N N . ALA A 1 91 ? -11.244 2.800 8.892 1.00 90.56 91 ALA A N 1
ATOM 754 C CA . ALA A 1 91 ? -10.758 3.168 7.563 1.00 90.56 91 ALA A CA 1
ATOM 755 C C . ALA A 1 91 ? -11.891 3.285 6.537 1.00 90.56 91 ALA A C 1
ATOM 757 O O . ALA A 1 91 ? -11.895 4.211 5.723 1.00 90.56 91 ALA A O 1
ATOM 758 N N . GLU A 1 92 ? -12.885 2.401 6.619 1.00 89.25 92 GLU A N 1
ATOM 759 C CA . GLU A 1 92 ? -14.090 2.474 5.798 1.00 89.25 92 GLU A CA 1
ATOM 760 C C . GLU A 1 92 ? -14.908 3.737 6.051 1.00 89.25 92 GLU A C 1
ATOM 762 O O . GLU A 1 92 ? -15.310 4.395 5.093 1.00 89.25 92 GLU A O 1
ATOM 767 N N . ILE A 1 93 ? -15.110 4.119 7.313 1.00 88.62 93 ILE A N 1
ATOM 768 C CA . ILE A 1 93 ? -15.851 5.340 7.669 1.00 88.62 93 ILE A CA 1
ATOM 769 C C . ILE A 1 93 ? -15.193 6.581 7.055 1.00 88.62 93 ILE A C 1
ATOM 771 O O . ILE A 1 93 ? -15.878 7.498 6.602 1.00 88.62 93 ILE A O 1
ATOM 775 N N . PHE A 1 94 ? -13.862 6.592 6.974 1.00 88.69 94 PHE A N 1
ATOM 776 C CA . PHE A 1 94 ? -13.104 7.646 6.297 1.00 88.69 94 PHE A CA 1
ATOM 777 C C . PHE A 1 94 ? -12.921 7.411 4.784 1.00 88.69 94 PHE A C 1
ATOM 779 O O . PHE A 1 94 ? -12.312 8.237 4.099 1.00 88.69 94 PHE A O 1
ATOM 786 N N . GLY A 1 95 ? -13.448 6.318 4.227 1.00 88.81 95 GLY A N 1
ATOM 787 C CA . GLY A 1 95 ? -13.358 5.983 2.805 1.00 88.81 95 GLY A CA 1
ATOM 788 C C . GLY A 1 95 ? -11.918 5.803 2.321 1.00 88.81 95 GLY A C 1
ATOM 789 O O . GLY A 1 95 ? -11.537 6.356 1.282 1.00 88.81 95 GLY A O 1
ATOM 790 N N . ILE A 1 96 ? -11.092 5.100 3.099 1.00 91.81 96 ILE A N 1
ATOM 791 C CA . ILE A 1 96 ? -9.676 4.842 2.811 1.00 91.81 96 ILE A CA 1
ATOM 792 C C . ILE A 1 96 ? -9.464 3.334 2.620 1.00 91.81 96 ILE A C 1
ATOM 794 O O . ILE A 1 96 ? -9.462 2.594 3.602 1.00 91.81 96 ILE A O 1
ATOM 798 N N . PRO A 1 97 ? -9.220 2.862 1.385 1.00 94.62 97 PRO A N 1
ATOM 799 C CA . PRO A 1 97 ? -8.660 1.532 1.169 1.00 94.62 97 PRO A CA 1
ATOM 800 C C . PRO A 1 97 ? -7.259 1.446 1.787 1.00 94.62 97 PRO A C 1
ATOM 802 O O . PRO A 1 97 ? -6.462 2.376 1.619 1.00 94.62 97 PRO A O 1
ATOM 805 N N . LEU A 1 98 ? -6.939 0.345 2.467 1.00 94.62 98 LEU A N 1
ATOM 806 C CA . LEU A 1 98 ? -5.659 0.172 3.165 1.00 94.62 98 LEU A CA 1
ATOM 807 C C . LEU A 1 98 ? -4.933 -1.096 2.738 1.00 94.62 98 LEU A C 1
ATOM 809 O O . LEU A 1 98 ? -5.546 -2.141 2.572 1.00 94.62 98 LEU A O 1
ATOM 813 N N . ILE A 1 99 ? -3.612 -1.015 2.658 1.00 93.81 99 ILE A N 1
ATOM 814 C CA . ILE A 1 99 ? -2.718 -2.160 2.771 1.00 93.81 99 ILE A CA 1
ATOM 815 C C . ILE A 1 99 ? -2.158 -2.140 4.183 1.00 93.81 99 ILE A C 1
ATOM 817 O O . ILE A 1 99 ? -1.489 -1.189 4.591 1.00 93.81 99 ILE A O 1
ATOM 821 N N . MET A 1 100 ? -2.448 -3.186 4.938 1.00 92.19 100 MET A N 1
ATOM 822 C CA . MET A 1 100 ? -1.966 -3.346 6.296 1.00 92.19 100 MET A CA 1
ATOM 823 C C . MET A 1 100 ? -0.935 -4.465 6.346 1.00 92.19 100 ME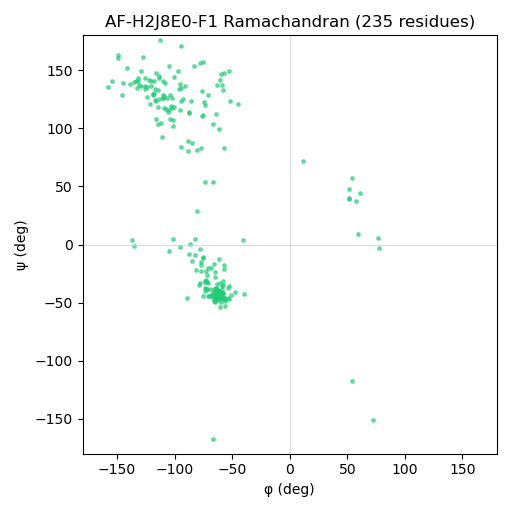T A C 1
ATOM 825 O O . MET A 1 100 ? -1.230 -5.599 5.972 1.00 92.19 100 MET A O 1
ATOM 829 N N . ARG A 1 101 ? 0.246 -4.162 6.882 1.00 88.62 101 ARG A N 1
ATOM 830 C CA . ARG A 1 101 ? 1.243 -5.165 7.250 1.00 88.62 101 ARG A CA 1
ATOM 831 C C . ARG A 1 101 ? 1.090 -5.534 8.722 1.00 88.62 101 ARG A C 1
ATOM 833 O O . ARG A 1 101 ? 1.157 -4.657 9.583 1.00 88.62 101 ARG A O 1
ATOM 840 N N . TYR A 1 102 ? 0.890 -6.816 9.006 1.00 86.75 102 TYR A N 1
ATOM 841 C CA . TYR A 1 102 ? 0.708 -7.358 10.354 1.00 86.75 102 TYR A CA 1
ATOM 842 C C . TYR A 1 102 ? 1.321 -8.752 10.457 1.00 86.75 102 TYR A C 1
ATOM 844 O O . TYR A 1 102 ? 1.045 -9.614 9.624 1.00 86.75 102 TYR A O 1
ATOM 852 N N . GLU A 1 103 ? 2.160 -8.962 11.477 1.00 82.25 103 GLU A N 1
ATOM 853 C CA . GLU A 1 103 ? 2.846 -10.244 11.723 1.00 82.25 103 GLU A CA 1
ATOM 854 C C . GLU A 1 103 ? 3.578 -10.779 10.476 1.00 82.25 103 GLU A C 1
ATOM 856 O O . GLU A 1 103 ? 3.537 -11.963 10.168 1.00 82.25 103 GLU A O 1
ATOM 861 N N . GLY A 1 104 ? 4.221 -9.884 9.717 1.00 78.69 104 GLY A N 1
ATOM 862 C CA . GLY A 1 104 ? 4.963 -10.244 8.502 1.00 78.69 104 GLY A CA 1
ATOM 863 C C . GLY A 1 104 ? 4.104 -10.509 7.260 1.00 78.69 104 GLY A C 1
ATOM 864 O O . GLY A 1 104 ? 4.672 -10.688 6.189 1.00 78.69 104 GLY A O 1
ATOM 865 N N . ASN A 1 105 ? 2.776 -10.464 7.380 1.00 85.50 105 ASN A N 1
ATOM 866 C CA . ASN A 1 105 ? 1.832 -10.659 6.281 1.00 85.50 105 ASN A CA 1
ATOM 867 C C . ASN A 1 105 ? 1.213 -9.330 5.838 1.00 85.50 105 ASN A C 1
ATOM 869 O O . ASN A 1 105 ? 1.074 -8.405 6.644 1.00 85.50 105 ASN A O 1
ATOM 873 N N . CYS A 1 106 ? 0.794 -9.257 4.577 1.00 90.50 106 CYS A N 1
ATOM 874 C CA . CYS A 1 106 ? 0.101 -8.105 4.010 1.00 90.50 106 CYS A CA 1
ATOM 875 C C . CYS A 1 106 ? -1.373 -8.428 3.760 1.00 90.50 106 CYS A C 1
ATOM 877 O O . CYS A 1 106 ? -1.722 -9.501 3.274 1.00 90.50 106 CYS A O 1
ATOM 879 N N . TYR A 1 107 ? -2.240 -7.471 4.072 1.00 92.62 107 TYR A N 1
ATOM 880 C CA . TYR A 1 107 ? -3.681 -7.573 3.878 1.00 92.62 107 TYR A CA 1
ATOM 881 C C . TYR A 1 107 ? -4.201 -6.318 3.193 1.00 92.62 107 TYR A C 1
ATOM 883 O O . TYR A 1 107 ? -3.748 -5.215 3.493 1.00 92.62 107 TYR A O 1
ATOM 891 N N . TYR A 1 108 ? -5.183 -6.478 2.316 1.00 94.38 108 TYR A N 1
ATOM 892 C CA . TYR A 1 108 ? -5.921 -5.391 1.696 1.00 94.38 108 TYR A CA 1
ATOM 893 C C . TYR A 1 108 ? -7.289 -5.227 2.353 1.00 94.38 108 TYR A C 1
ATOM 895 O O . TYR A 1 108 ? -8.055 -6.187 2.448 1.00 94.38 108 TYR A O 1
ATOM 903 N N . PHE A 1 109 ? -7.590 -4.011 2.807 1.00 92.50 109 PHE A N 1
ATOM 904 C CA . PHE A 1 109 ? -8.856 -3.649 3.433 1.00 92.50 109 PHE A CA 1
ATOM 905 C C . PHE A 1 109 ? -9.665 -2.739 2.528 1.00 92.50 109 PHE A C 1
ATOM 907 O O . PHE A 1 109 ? -9.197 -1.669 2.118 1.00 92.50 109 PHE A O 1
ATOM 914 N N . LYS A 1 110 ? -10.906 -3.140 2.269 1.00 89.44 110 LYS A N 1
ATOM 915 C CA . LYS A 1 110 ? -11.886 -2.350 1.524 1.00 89.44 110 LYS A CA 1
ATOM 916 C C . LYS A 1 110 ? -13.291 -2.827 1.878 1.00 89.44 110 LYS A C 1
ATOM 918 O O . LYS A 1 110 ? -13.516 -4.029 1.886 1.00 89.44 110 LYS A O 1
ATOM 923 N N . GLU A 1 111 ? -14.229 -1.912 2.127 1.00 81.06 111 GLU A N 1
ATOM 924 C CA . GLU A 1 111 ? -15.660 -2.253 2.292 1.00 81.06 111 GLU A CA 1
ATOM 925 C C . GLU A 1 111 ? -15.888 -3.388 3.321 1.00 81.06 111 GLU A C 1
ATOM 927 O O . GLU A 1 111 ? -16.560 -4.379 3.047 1.00 81.06 111 GLU A O 1
ATOM 932 N N . ASN A 1 112 ? -15.253 -3.283 4.493 1.00 71.69 112 ASN A N 1
ATOM 933 C CA . ASN A 1 112 ? -15.262 -4.251 5.597 1.00 71.69 112 ASN A CA 1
ATOM 934 C C . ASN A 1 112 ? -14.727 -5.644 5.238 1.00 71.69 112 ASN A C 1
ATOM 936 O O . ASN A 1 112 ? -14.808 -6.566 6.053 1.00 71.69 112 ASN A O 1
ATOM 940 N N . THR A 1 113 ? -14.138 -5.805 4.055 1.00 84.69 113 THR A N 1
ATOM 941 C CA . THR A 1 113 ? -13.430 -7.019 3.662 1.00 84.69 113 THR A CA 1
ATOM 942 C C . THR A 1 113 ? -11.957 -6.907 4.025 1.00 84.69 113 THR A C 1
ATOM 944 O O . THR A 1 113 ? -11.326 -5.865 3.836 1.00 84.69 113 THR A O 1
ATOM 947 N N . ILE A 1 114 ? -11.426 -7.995 4.581 1.00 89.25 114 ILE A N 1
ATOM 948 C CA . ILE A 1 114 ? -10.008 -8.177 4.872 1.00 89.25 114 ILE A CA 1
ATOM 949 C C . ILE A 1 114 ? -9.527 -9.315 3.981 1.00 89.25 114 ILE A C 1
ATOM 951 O O . ILE A 1 114 ? -9.812 -10.480 4.259 1.00 89.25 114 ILE A O 1
ATOM 955 N N . THR A 1 115 ? -8.808 -8.971 2.920 1.00 92.38 115 THR A N 1
ATOM 956 C CA . THR A 1 115 ? -8.307 -9.937 1.940 1.00 92.38 115 THR A CA 1
ATOM 957 C C . THR A 1 115 ? -6.802 -10.101 2.131 1.00 92.38 115 THR A C 1
ATOM 959 O O . THR A 1 115 ? -6.096 -9.090 2.139 1.00 92.38 115 THR A O 1
ATOM 962 N N . PRO A 1 116 ? -6.272 -11.321 2.318 1.00 91.88 116 PRO A N 1
ATOM 963 C CA . PRO A 1 116 ? -4.828 -11.530 2.298 1.00 91.88 116 PRO A CA 1
ATOM 964 C C . PRO A 1 116 ? -4.260 -11.129 0.930 1.00 91.88 116 PRO A C 1
ATOM 966 O O . PRO A 1 116 ? -4.904 -11.325 -0.100 1.00 91.88 116 PRO A O 1
ATOM 969 N N . LEU A 1 117 ? -3.078 -10.518 0.928 1.00 91.06 117 LEU A N 1
ATOM 970 C CA . LEU A 1 117 ? -2.337 -10.217 -0.292 1.00 91.06 117 LEU A CA 1
ATOM 971 C C . LEU A 1 117 ? -1.227 -11.252 -0.459 1.00 91.06 117 LEU A C 1
ATOM 973 O O . LEU A 1 117 ? -0.181 -11.169 0.186 1.00 91.06 117 LEU A O 1
ATOM 977 N N . ASP A 1 118 ? -1.479 -12.204 -1.347 1.00 88.00 118 ASP A N 1
ATOM 978 C CA . ASP A 1 118 ? -0.527 -13.231 -1.758 1.00 88.00 118 ASP A CA 1
ATOM 979 C C . ASP A 1 118 ? 0.217 -12.814 -3.032 1.00 88.00 118 ASP A C 1
ATOM 981 O O . ASP A 1 118 ? -0.134 -11.823 -3.686 1.00 88.00 118 ASP A O 1
ATOM 985 N N . ASN A 1 119 ? 1.247 -13.571 -3.403 1.00 85.38 119 ASN A N 1
ATOM 986 C CA . ASN A 1 119 ? 2.011 -13.290 -4.607 1.00 85.38 119 ASN A CA 1
ATOM 987 C C . ASN A 1 119 ? 1.119 -13.283 -5.865 1.00 85.38 119 ASN A C 1
ATOM 989 O O . ASN A 1 119 ? 0.290 -14.170 -6.052 1.00 85.38 119 ASN A O 1
ATOM 993 N N . GLY A 1 120 ? 1.262 -12.265 -6.718 1.00 83.12 120 GLY A N 1
ATOM 994 C CA . GLY A 1 120 ? 0.444 -12.105 -7.925 1.00 83.12 120 GLY A CA 1
ATOM 995 C C . GLY A 1 120 ? -0.975 -11.582 -7.671 1.00 83.12 120 GLY A C 1
ATOM 996 O O . GLY A 1 120 ? -1.768 -11.495 -8.611 1.00 83.12 120 GLY A O 1
ATOM 997 N N . SER A 1 121 ? -1.317 -11.204 -6.433 1.00 89.06 121 SER A N 1
ATOM 998 C CA . SER A 1 121 ? -2.631 -10.632 -6.125 1.00 89.06 121 SER A CA 1
ATOM 999 C C . SER A 1 121 ? -2.888 -9.367 -6.940 1.00 89.06 121 SER A C 1
ATOM 1001 O O . SER A 1 121 ? -2.029 -8.487 -7.045 1.00 89.06 121 SER A O 1
ATOM 1003 N N . THR A 1 122 ? -4.108 -9.241 -7.467 1.00 88.62 122 THR A N 1
ATOM 1004 C CA . THR A 1 122 ? -4.550 -8.046 -8.194 1.00 88.62 122 THR A CA 1
ATOM 1005 C C . THR A 1 122 ? -5.764 -7.420 -7.534 1.00 88.62 122 THR A C 1
ATOM 1007 O O . THR A 1 122 ? -6.670 -8.106 -7.065 1.00 88.62 122 THR A O 1
ATOM 1010 N N . PHE A 1 123 ? -5.796 -6.092 -7.502 1.00 91.19 123 PHE A N 1
ATOM 1011 C CA . PHE A 1 123 ? -6.946 -5.348 -6.999 1.00 91.19 123 PHE A CA 1
ATOM 1012 C C . PHE A 1 123 ? -7.082 -4.004 -7.712 1.00 91.19 123 PHE A C 1
ATOM 1014 O O . PHE A 1 123 ? -6.167 -3.528 -8.390 1.00 91.19 123 PHE A O 1
ATOM 1021 N N . ARG A 1 124 ? -8.266 -3.398 -7.591 1.00 89.94 124 ARG A N 1
ATOM 1022 C CA . ARG A 1 124 ? -8.584 -2.114 -8.219 1.00 89.94 124 ARG A CA 1
ATOM 1023 C C . ARG A 1 124 ? -9.079 -1.104 -7.200 1.00 89.94 124 ARG A C 1
ATOM 1025 O O . ARG A 1 124 ? -9.981 -1.376 -6.402 1.00 89.94 124 ARG A O 1
ATOM 1032 N N . ILE A 1 125 ? -8.531 0.101 -7.298 1.00 89.06 125 ILE A N 1
ATOM 1033 C CA . ILE A 1 125 ? -9.050 1.285 -6.619 1.00 89.06 125 ILE A CA 1
ATOM 1034 C C . ILE A 1 125 ? -9.588 2.203 -7.702 1.00 89.06 125 ILE A C 1
ATOM 1036 O O . ILE A 1 125 ? -8.828 2.843 -8.429 1.00 89.06 125 ILE A O 1
ATOM 1040 N N . LYS A 1 126 ? -10.919 2.242 -7.819 1.00 86.56 126 LYS A N 1
ATOM 1041 C CA . LYS A 1 126 ? -11.611 2.843 -8.965 1.00 86.56 126 LYS A CA 1
ATOM 1042 C C . LYS A 1 126 ? -11.088 2.230 -10.271 1.00 86.56 126 LYS A C 1
ATOM 1044 O O . LYS A 1 126 ? -11.198 1.021 -10.445 1.00 86.56 126 LYS A O 1
ATOM 1049 N N . ASN A 1 127 ? -10.476 3.040 -11.132 1.00 85.38 127 ASN A N 1
ATOM 1050 C CA . ASN A 1 127 ? -9.965 2.620 -12.434 1.00 85.38 127 ASN A CA 1
ATOM 1051 C C . ASN A 1 127 ? -8.475 2.249 -12.405 1.00 85.38 127 ASN A C 1
ATOM 1053 O O . ASN A 1 127 ? -7.943 1.851 -13.432 1.00 85.38 127 ASN A O 1
ATOM 1057 N N . PHE A 1 128 ? -7.804 2.379 -11.256 1.00 90.19 128 PHE A N 1
ATOM 1058 C CA . PHE A 1 128 ? -6.376 2.098 -11.127 1.00 90.19 128 PHE A CA 1
ATOM 1059 C C . PHE A 1 128 ? -6.158 0.661 -10.680 1.00 90.19 128 PHE A C 1
ATOM 1061 O O . PHE A 1 128 ? -6.696 0.233 -9.651 1.00 90.19 128 PHE A O 1
ATOM 1068 N N . LYS A 1 129 ? -5.369 -0.073 -11.455 1.00 90.69 129 LYS A N 1
ATOM 1069 C CA . LYS A 1 129 ? -5.019 -1.463 -11.218 1.00 90.69 129 LYS A CA 1
ATOM 1070 C C . LYS A 1 129 ? -3.698 -1.571 -10.467 1.00 90.69 129 LYS A C 1
ATOM 1072 O O . LYS A 1 129 ? -2.706 -0.925 -10.810 1.00 90.69 129 LYS A O 1
ATOM 1077 N N . PHE A 1 130 ? -3.714 -2.436 -9.463 1.00 92.81 130 PHE A N 1
ATOM 1078 C CA . PHE A 1 130 ? -2.586 -2.758 -8.608 1.00 92.81 130 PHE A CA 1
ATOM 1079 C C . PHE A 1 130 ? -2.226 -4.231 -8.760 1.00 92.81 130 PHE A C 1
ATOM 1081 O O . PHE A 1 130 ? -3.119 -5.081 -8.819 1.00 92.81 130 PHE A O 1
ATOM 1088 N N . TYR A 1 131 ? -0.926 -4.511 -8.773 1.00 90.88 131 TYR A N 1
ATOM 1089 C CA . TYR A 1 131 ? -0.367 -5.843 -8.546 1.00 90.88 131 TYR A CA 1
ATOM 1090 C C . TYR A 1 131 ? 0.431 -5.848 -7.253 1.00 90.88 131 TYR A C 1
ATOM 1092 O O . TYR A 1 131 ? 1.104 -4.866 -6.934 1.00 90.88 131 TYR A O 1
ATOM 1100 N N . PHE A 1 132 ? 0.365 -6.961 -6.533 1.00 90.75 132 PHE A N 1
ATOM 1101 C CA . PHE A 1 132 ? 1.130 -7.187 -5.320 1.00 90.75 132 PHE A CA 1
ATOM 1102 C C . PHE A 1 132 ? 2.026 -8.419 -5.456 1.00 90.75 132 PHE A C 1
ATOM 1104 O O . PHE A 1 132 ? 1.592 -9.468 -5.933 1.00 90.75 132 PHE A O 1
ATOM 1111 N N . PHE A 1 133 ? 3.265 -8.286 -4.995 1.00 89.19 133 PHE A N 1
ATOM 1112 C CA . PHE A 1 133 ? 4.268 -9.343 -4.982 1.00 89.19 133 PHE A CA 1
ATOM 1113 C C . PHE A 1 133 ? 4.938 -9.431 -3.620 1.00 89.19 133 PHE A C 1
ATOM 1115 O O . PHE A 1 133 ? 5.259 -8.410 -3.015 1.00 89.19 133 PHE A O 1
ATOM 1122 N N . ASN A 1 134 ? 5.199 -10.649 -3.165 1.00 87.88 134 ASN A N 1
ATOM 1123 C CA . ASN A 1 134 ? 5.951 -10.913 -1.937 1.00 87.88 134 ASN A CA 1
ATOM 1124 C C . ASN A 1 134 ? 6.975 -12.052 -2.097 1.00 87.88 134 ASN A C 1
ATOM 1126 O O . ASN A 1 134 ? 7.648 -12.393 -1.127 1.00 87.88 134 ASN A O 1
ATOM 1130 N N . GLN A 1 135 ? 7.138 -12.605 -3.305 1.00 84.06 135 GLN A N 1
ATOM 1131 C CA . GLN A 1 135 ? 8.124 -13.638 -3.630 1.00 84.06 135 GLN A CA 1
ATOM 1132 C C . GLN A 1 135 ? 8.872 -13.298 -4.926 1.00 84.06 135 GLN A C 1
ATOM 1134 O O . GLN A 1 135 ? 8.274 -12.825 -5.891 1.00 84.06 135 GLN A O 1
ATOM 1139 N N . SER A 1 136 ? 10.180 -13.564 -4.965 1.00 75.38 136 SER A N 1
ATOM 1140 C CA . SER A 1 136 ? 11.037 -13.274 -6.126 1.00 75.38 136 SER A CA 1
ATOM 1141 C C . SER A 1 136 ? 10.904 -14.280 -7.272 1.00 75.38 136 SER A C 1
ATOM 1143 O O . SER A 1 136 ? 11.007 -13.897 -8.433 1.00 75.38 136 SER A O 1
ATOM 1145 N N . SER A 1 137 ? 10.655 -15.559 -6.975 1.00 66.75 137 SER A N 1
ATOM 1146 C CA . SER A 1 137 ? 10.652 -16.644 -7.970 1.00 66.75 137 SER A CA 1
ATOM 1147 C C . SER A 1 137 ? 9.578 -16.470 -9.044 1.00 66.75 137 SER A C 1
ATOM 1149 O O . SER A 1 137 ? 9.850 -16.617 -10.229 1.00 66.75 137 SER A O 1
ATOM 1151 N N . GLU A 1 138 ? 8.359 -16.122 -8.649 1.00 63.56 138 GLU A N 1
ATOM 1152 C CA . GLU A 1 138 ? 7.236 -15.928 -9.573 1.00 63.56 138 GLU A CA 1
ATOM 1153 C C . GLU A 1 138 ? 7.238 -14.549 -10.241 1.00 63.56 138 GLU A C 1
ATOM 1155 O O . GLU A 1 138 ? 6.657 -14.378 -11.312 1.00 63.56 138 GLU A O 1
ATOM 1160 N N . PHE A 1 139 ? 7.906 -13.568 -9.634 1.00 63.09 139 PHE A N 1
ATOM 1161 C CA . PHE A 1 139 ? 8.015 -12.210 -10.161 1.00 63.09 139 PHE A CA 1
ATOM 1162 C C . PHE A 1 139 ? 8.647 -12.200 -11.557 1.00 63.09 139 PHE A C 1
ATOM 1164 O O . PHE A 1 139 ? 8.103 -11.602 -12.482 1.00 63.09 139 PHE A O 1
ATOM 1171 N N . LEU A 1 140 ? 9.741 -12.944 -11.734 1.00 60.75 140 LEU A N 1
ATOM 1172 C CA . LEU A 1 140 ? 10.435 -13.092 -13.014 1.00 60.75 140 LEU A CA 1
ATOM 1173 C C . LEU A 1 140 ? 9.562 -13.772 -14.076 1.00 60.75 140 LEU A C 1
ATOM 1175 O O . LEU A 1 140 ? 9.480 -13.291 -15.206 1.00 60.75 140 LEU A O 1
ATOM 1179 N N . PHE A 1 141 ? 8.854 -14.844 -13.710 1.00 60.91 141 PHE A N 1
ATOM 1180 C CA . PHE A 1 141 ? 7.951 -15.538 -14.631 1.00 60.91 141 PHE A CA 1
ATOM 1181 C C . PHE A 1 141 ? 6.786 -14.659 -15.078 1.00 60.91 141 PHE A C 1
ATOM 1183 O O . PHE A 1 141 ? 6.423 -14.708 -16.248 1.00 60.91 141 PHE A O 1
ATOM 1190 N N . GLN A 1 142 ? 6.233 -13.822 -14.199 1.00 61.38 142 GLN A N 1
ATOM 1191 C CA . GLN A 1 142 ? 5.146 -12.912 -14.566 1.00 61.38 142 GLN A CA 1
ATOM 1192 C C . GLN A 1 142 ? 5.628 -11.740 -15.435 1.00 61.38 142 GLN A C 1
ATOM 1194 O O . GLN A 1 142 ? 4.884 -11.276 -16.288 1.00 61.38 142 GLN A O 1
ATOM 1199 N N . ILE A 1 143 ? 6.872 -11.275 -15.285 1.00 61.31 143 ILE A N 1
ATOM 1200 C CA . ILE A 1 143 ? 7.451 -10.270 -16.197 1.00 61.31 143 ILE A CA 1
ATOM 1201 C C . ILE A 1 143 ? 7.626 -10.846 -17.607 1.00 61.31 143 ILE A C 1
ATOM 1203 O O . ILE A 1 143 ? 7.351 -10.167 -18.597 1.00 61.31 143 ILE A O 1
ATOM 1207 N N . LEU A 1 144 ? 8.098 -12.092 -17.693 1.00 56.94 144 LEU A N 1
ATOM 1208 C CA . LEU A 1 144 ? 8.331 -12.798 -18.955 1.00 56.94 144 LEU A CA 1
ATOM 1209 C C . LEU A 1 144 ? 7.018 -13.224 -19.623 1.00 56.94 144 LEU A C 1
ATOM 1211 O O . LEU A 1 144 ? 6.872 -13.132 -20.844 1.00 56.94 144 LEU A O 1
ATOM 1215 N N . ASP A 1 145 ? 6.041 -13.646 -18.828 1.00 55.47 145 ASP A N 1
ATOM 1216 C CA . ASP A 1 145 ? 4.684 -13.916 -19.271 1.00 55.47 145 ASP A CA 1
ATOM 1217 C C . ASP A 1 145 ? 3.928 -12.587 -19.368 1.00 55.47 145 ASP A C 1
ATOM 1219 O O . ASP A 1 145 ? 3.201 -12.202 -18.460 1.00 55.47 145 ASP A O 1
ATOM 1223 N N . SER A 1 146 ? 4.139 -11.874 -20.480 1.00 49.53 146 SER A N 1
ATOM 1224 C CA . SER A 1 146 ? 3.554 -10.580 -20.914 1.00 49.53 146 SER A CA 1
ATOM 1225 C C . SER A 1 146 ? 2.043 -10.323 -20.664 1.00 49.53 146 SER A C 1
ATOM 1227 O O . SER A 1 146 ? 1.509 -9.290 -21.065 1.00 49.53 146 SER A O 1
ATOM 1229 N N . ARG A 1 147 ? 1.345 -11.240 -19.993 1.00 52.00 147 ARG A N 1
ATOM 1230 C CA . ARG A 1 147 ? -0.036 -11.208 -19.506 1.00 52.00 147 ARG A CA 1
ATOM 1231 C C . ARG A 1 147 ? -0.232 -10.484 -18.171 1.00 52.00 147 ARG A C 1
ATOM 1233 O O . ARG A 1 147 ? -1.368 -10.449 -17.691 1.00 52.00 147 ARG A O 1
ATOM 1240 N N . ILE A 1 148 ? 0.790 -9.857 -17.573 1.00 60.72 148 ILE A N 1
ATOM 1241 C CA . ILE A 1 148 ? 0.510 -8.787 -16.602 1.00 60.72 148 ILE A CA 1
ATOM 1242 C C . ILE A 1 148 ? -0.241 -7.704 -17.382 1.00 60.72 148 ILE A C 1
ATOM 1244 O O . ILE A 1 148 ? 0.348 -6.924 -18.122 1.00 60.72 148 ILE A O 1
ATOM 1248 N N . GLU A 1 149 ? -1.564 -7.696 -17.245 1.00 64.50 149 GLU A N 1
ATOM 1249 C CA . GLU A 1 149 ? -2.488 -6.690 -17.765 1.00 64.50 149 GLU A CA 1
ATOM 1250 C C . GLU A 1 149 ? -2.086 -5.306 -17.206 1.00 64.50 149 GLU A C 1
ATOM 1252 O O . GLU A 1 149 ? -2.590 -4.868 -16.169 1.00 64.50 149 GLU A O 1
ATOM 1257 N N . ASN A 1 150 ? -1.105 -4.696 -17.872 1.00 75.81 150 ASN A N 1
ATOM 1258 C CA . ASN A 1 150 ? -0.553 -3.345 -17.812 1.00 75.81 150 ASN A CA 1
ATOM 1259 C C . ASN A 1 150 ? -0.997 -2.479 -16.608 1.00 75.81 150 ASN A C 1
ATOM 1261 O O . ASN A 1 150 ? -1.784 -1.544 -16.787 1.00 75.81 150 ASN A O 1
ATOM 1265 N N . PRO A 1 151 ? -0.531 -2.755 -15.375 1.00 87.06 151 PRO A N 1
ATOM 1266 C CA . PRO A 1 151 ? -1.020 -2.083 -14.178 1.00 87.06 151 PRO A CA 1
ATOM 1267 C C . PRO A 1 151 ? -0.488 -0.666 -14.039 1.00 87.06 151 PRO A C 1
ATOM 1269 O O . PRO A 1 151 ? 0.544 -0.303 -14.599 1.00 87.06 151 PRO A O 1
ATOM 1272 N N . GLU A 1 152 ? -1.191 0.183 -13.299 1.00 91.81 152 GLU A N 1
ATOM 1273 C CA . GLU A 1 152 ? -0.673 1.511 -12.960 1.00 91.81 152 GLU A CA 1
ATOM 1274 C C . GLU A 1 152 ? 0.337 1.444 -11.820 1.00 91.81 152 GLU A C 1
ATOM 1276 O O . GLU A 1 152 ? 1.315 2.195 -11.812 1.00 91.81 152 GLU A O 1
ATOM 1281 N N . PHE A 1 153 ? 0.107 0.523 -10.884 1.00 93.50 153 PHE A N 1
ATOM 1282 C CA . PHE A 1 153 ? 0.905 0.375 -9.680 1.00 93.50 153 PHE A CA 1
ATOM 1283 C C . PHE A 1 153 ? 1.329 -1.073 -9.464 1.00 93.50 153 PHE A C 1
ATOM 1285 O O . PHE A 1 153 ? 0.527 -2.003 -9.570 1.00 93.50 153 PHE A O 1
ATOM 1292 N N . ILE A 1 154 ? 2.589 -1.243 -9.085 1.00 91.75 154 ILE A N 1
ATOM 1293 C CA . ILE A 1 154 ? 3.148 -2.500 -8.598 1.00 91.75 154 ILE A CA 1
ATOM 1294 C C . ILE A 1 154 ? 3.610 -2.261 -7.165 1.00 91.75 154 ILE A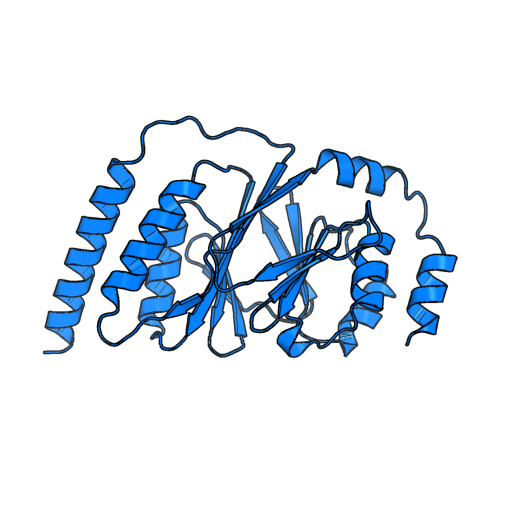 C 1
ATOM 1296 O O . ILE A 1 154 ? 4.302 -1.283 -6.885 1.00 91.75 154 ILE A O 1
ATOM 1300 N N . ILE A 1 155 ? 3.210 -3.136 -6.252 1.00 92.56 155 ILE A N 1
ATOM 1301 C CA . ILE A 1 155 ? 3.626 -3.108 -4.854 1.00 92.56 155 ILE A CA 1
ATOM 1302 C C . ILE A 1 155 ? 4.408 -4.382 -4.580 1.00 92.56 155 ILE A C 1
ATOM 1304 O O . ILE A 1 155 ? 3.902 -5.481 -4.785 1.00 92.56 155 ILE A O 1
ATOM 1308 N N . VAL A 1 156 ? 5.639 -4.231 -4.115 1.00 92.00 156 VAL A N 1
ATOM 1309 C CA . VAL A 1 156 ? 6.520 -5.339 -3.758 1.00 92.00 156 VAL A CA 1
ATOM 1310 C C . VAL A 1 156 ? 6.760 -5.281 -2.258 1.00 92.00 156 VAL A C 1
ATOM 1312 O O . VAL A 1 156 ? 7.320 -4.307 -1.761 1.00 92.00 156 VAL A O 1
ATOM 1315 N N . ASP A 1 157 ? 6.356 -6.312 -1.526 1.00 90.75 157 ASP A N 1
ATOM 1316 C CA . ASP A 1 157 ? 6.813 -6.544 -0.158 1.00 90.75 157 ASP A CA 1
ATOM 1317 C C . ASP A 1 157 ? 8.231 -7.121 -0.198 1.00 90.75 157 ASP A C 1
ATOM 1319 O O . ASP A 1 157 ? 8.471 -8.333 -0.180 1.00 90.75 157 ASP A O 1
ATOM 1323 N N . ASN A 1 158 ? 9.192 -6.212 -0.320 1.00 89.88 158 ASN A N 1
ATOM 1324 C CA . ASN A 1 158 ? 10.588 -6.538 -0.546 1.00 89.88 158 ASN A CA 1
ATOM 1325 C C . ASN A 1 158 ? 11.297 -7.053 0.705 1.00 89.88 158 ASN A C 1
ATOM 1327 O O . ASN A 1 158 ? 12.385 -7.613 0.592 1.00 89.88 158 ASN A O 1
ATOM 1331 N N . PHE A 1 159 ? 10.664 -6.943 1.877 1.00 87.00 159 PHE A N 1
ATOM 1332 C CA . PHE A 1 159 ? 11.115 -7.663 3.065 1.00 87.00 159 PHE A CA 1
ATOM 1333 C C . PHE A 1 159 ? 11.137 -9.180 2.828 1.00 87.00 159 PHE A C 1
ATOM 1335 O O . PHE A 1 159 ? 12.079 -9.860 3.243 1.00 87.00 159 PHE A O 1
ATOM 1342 N N . ASN A 1 160 ? 10.106 -9.694 2.150 1.00 86.81 160 ASN A N 1
ATOM 1343 C CA . ASN A 1 160 ? 9.968 -11.110 1.827 1.00 86.81 160 ASN A CA 1
ATOM 1344 C C . ASN A 1 160 ? 10.628 -11.444 0.481 1.00 86.81 160 ASN A C 1
ATOM 1346 O O . ASN A 1 160 ? 11.398 -12.400 0.400 1.00 86.81 160 ASN A O 1
ATOM 1350 N N . ALA A 1 161 ? 10.391 -10.627 -0.551 1.00 87.81 161 ALA A N 1
ATOM 1351 C CA . ALA A 1 161 ? 10.858 -10.915 -1.906 1.00 87.81 161 ALA A CA 1
ATOM 1352 C C . ALA A 1 161 ? 12.376 -10.724 -2.093 1.00 87.81 161 ALA A C 1
ATOM 1354 O O . ALA A 1 161 ? 12.984 -11.457 -2.869 1.00 87.81 161 ALA A O 1
ATOM 1355 N N . LYS A 1 162 ? 12.996 -9.771 -1.376 1.00 88.81 162 LYS A N 1
ATOM 1356 C CA . LYS A 1 162 ? 14.439 -9.455 -1.435 1.00 88.81 162 LYS A CA 1
ATOM 1357 C C . LYS A 1 162 ? 14.976 -9.228 -2.857 1.00 88.81 162 LYS A C 1
ATOM 1359 O O . LYS A 1 162 ? 16.090 -9.635 -3.179 1.00 88.81 162 LYS A O 1
ATOM 1364 N N . ILE A 1 163 ? 14.188 -8.571 -3.700 1.00 87.12 163 ILE A N 1
ATOM 1365 C CA . ILE A 1 163 ? 14.529 -8.269 -5.091 1.00 87.12 163 ILE A CA 1
ATOM 1366 C C . ILE A 1 163 ? 15.529 -7.094 -5.123 1.00 87.12 163 ILE A C 1
ATOM 1368 O O . ILE A 1 163 ? 15.291 -6.080 -4.449 1.00 87.12 163 ILE A O 1
ATOM 1372 N N . PRO A 1 164 ? 16.635 -7.198 -5.886 1.00 87.94 164 PRO A N 1
ATOM 1373 C CA . PRO A 1 164 ? 17.613 -6.126 -6.050 1.00 87.94 164 PRO A CA 1
ATOM 1374 C C . PRO A 1 164 ? 17.036 -4.834 -6.646 1.00 87.94 164 PRO A C 1
ATOM 1376 O O . PRO A 1 164 ? 16.188 -4.850 -7.538 1.00 87.94 164 PRO A O 1
ATOM 1379 N N . ASP A 1 165 ? 17.575 -3.686 -6.223 1.00 87.56 165 ASP A N 1
ATOM 1380 C CA . ASP A 1 165 ? 17.117 -2.363 -6.679 1.00 87.56 165 ASP A CA 1
ATOM 1381 C C . ASP A 1 165 ? 17.197 -2.190 -8.206 1.00 87.56 165 ASP A C 1
ATOM 1383 O O . ASP A 1 165 ? 16.347 -1.523 -8.800 1.00 87.56 165 ASP A O 1
ATOM 1387 N N . ILE A 1 166 ? 18.208 -2.786 -8.848 1.00 83.81 166 ILE A N 1
ATOM 1388 C CA . ILE A 1 166 ? 18.390 -2.705 -10.302 1.00 83.81 166 ILE A CA 1
ATOM 1389 C C . ILE A 1 166 ? 17.261 -3.412 -11.060 1.00 83.81 166 ILE A C 1
ATOM 1391 O O . ILE A 1 166 ? 16.782 -2.892 -12.070 1.00 83.81 166 ILE A O 1
ATOM 1395 N N . GLU A 1 167 ? 16.784 -4.545 -10.546 1.00 82.75 167 GLU A N 1
ATOM 1396 C CA . GLU A 1 167 ? 15.670 -5.298 -11.121 1.00 82.75 167 GLU A CA 1
ATOM 1397 C C . GLU A 1 167 ? 14.351 -4.555 -10.914 1.00 82.75 167 GLU A C 1
ATOM 1399 O O . GLU A 1 167 ? 13.584 -4.388 -11.861 1.00 82.75 167 GLU A O 1
ATOM 1404 N N . LEU A 1 168 ? 14.119 -4.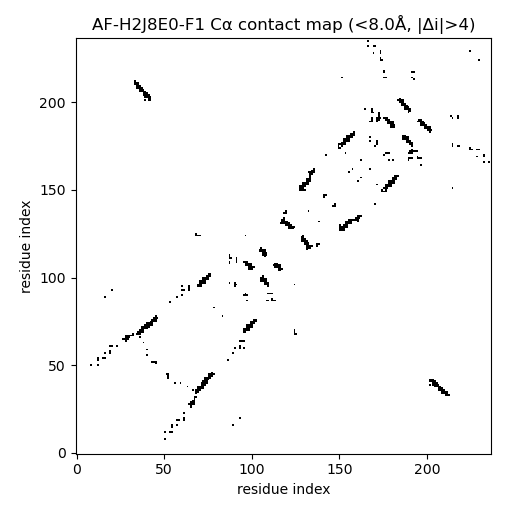014 -9.714 1.00 87.31 168 LEU A N 1
ATOM 1405 C CA . LEU A 1 168 ? 12.926 -3.216 -9.405 1.00 87.31 168 LEU A CA 1
ATOM 1406 C C . LEU A 1 168 ? 12.812 -1.968 -10.296 1.00 87.31 168 LEU A C 1
ATOM 1408 O O . LEU A 1 168 ? 11.734 -1.647 -10.804 1.00 87.31 168 LEU A O 1
ATOM 1412 N N . ASN A 1 169 ? 13.930 -1.278 -10.531 1.00 83.81 169 ASN A N 1
ATOM 1413 C CA . ASN A 1 169 ? 13.985 -0.118 -11.420 1.00 83.81 169 ASN A CA 1
ATOM 1414 C C . ASN A 1 169 ? 13.725 -0.501 -12.884 1.00 83.81 169 ASN A C 1
ATOM 1416 O O . ASN A 1 169 ? 12.944 0.146 -13.592 1.00 83.81 169 ASN A O 1
ATOM 1420 N N . SER A 1 170 ? 14.357 -1.591 -13.327 1.00 79.88 170 SER A N 1
ATOM 1421 C CA . SER A 1 170 ? 14.171 -2.123 -14.676 1.00 79.88 170 SER A CA 1
ATOM 1422 C C . SER A 1 170 ? 12.715 -2.525 -14.898 1.00 79.88 170 SER A C 1
ATOM 1424 O O . SER A 1 170 ? 12.143 -2.185 -15.932 1.00 79.88 170 SER A O 1
ATOM 1426 N N . LEU A 1 171 ? 12.075 -3.132 -13.897 1.00 80.75 171 LEU A N 1
ATOM 1427 C CA . LEU A 1 171 ? 10.667 -3.492 -13.953 1.00 80.75 171 LEU A CA 1
ATOM 1428 C C . LEU A 1 171 ? 9.756 -2.279 -14.135 1.00 80.75 171 LEU A C 1
ATOM 1430 O O . LEU A 1 171 ? 8.935 -2.266 -15.055 1.00 80.75 171 LEU A O 1
ATOM 1434 N N . SER A 1 172 ? 9.892 -1.274 -13.261 1.00 85.38 172 SER A N 1
ATOM 1435 C CA . SER A 1 172 ? 9.078 -0.052 -13.326 1.00 85.38 172 SER A CA 1
ATOM 1436 C C . SER A 1 172 ? 9.113 0.535 -14.737 1.00 85.38 172 SER A C 1
ATOM 1438 O O . SER A 1 172 ? 8.072 0.855 -15.311 1.00 85.38 172 SER A O 1
ATOM 1440 N N . THR A 1 173 ? 10.307 0.565 -15.331 1.00 82.25 173 THR A N 1
ATOM 1441 C CA . THR A 1 173 ? 10.555 1.099 -16.670 1.00 82.25 173 THR A CA 1
ATOM 1442 C C . THR A 1 173 ? 9.968 0.225 -17.784 1.00 82.25 173 THR A C 1
ATOM 1444 O O . THR A 1 173 ? 9.387 0.756 -18.730 1.00 82.25 173 THR A O 1
ATOM 1447 N N . VAL A 1 174 ? 10.137 -1.099 -17.709 1.00 79.12 174 VAL A N 1
ATOM 1448 C CA . VAL A 1 174 ? 9.694 -2.044 -18.751 1.00 79.12 174 VAL A CA 1
ATOM 1449 C C . VAL A 1 174 ? 8.171 -2.112 -18.832 1.00 79.12 174 VAL A C 1
ATOM 1451 O O . VAL A 1 174 ? 7.628 -2.059 -19.933 1.00 79.12 174 VAL A O 1
ATOM 1454 N N . ILE A 1 175 ? 7.481 -2.182 -17.689 1.00 80.06 175 ILE A N 1
ATOM 1455 C CA . ILE A 1 175 ? 6.011 -2.284 -17.648 1.00 80.06 175 ILE A CA 1
ATOM 1456 C C . ILE A 1 175 ? 5.342 -0.902 -17.735 1.00 80.06 175 ILE A C 1
ATOM 1458 O O . ILE A 1 175 ? 4.156 -0.805 -18.029 1.00 80.06 175 ILE A O 1
ATOM 1462 N N . SER A 1 176 ? 6.090 0.192 -17.551 1.00 86.19 176 SER A N 1
ATOM 1463 C CA . SER A 1 176 ? 5.512 1.536 -17.412 1.00 86.19 176 SER A CA 1
ATOM 1464 C C . SER A 1 176 ? 4.466 1.597 -16.305 1.00 86.19 176 SER A C 1
ATOM 1466 O O . SER A 1 176 ? 3.316 1.996 -16.505 1.00 86.19 176 SER A O 1
ATOM 1468 N N . SER A 1 177 ? 4.912 1.225 -15.108 1.00 88.56 177 SER A N 1
ATOM 1469 C CA . SER A 1 177 ? 4.138 1.294 -13.869 1.00 88.56 177 SER A CA 1
ATOM 1470 C C . SER A 1 177 ? 4.936 2.007 -12.789 1.00 88.56 177 SER A C 1
ATOM 1472 O O . SER A 1 177 ? 6.161 1.879 -12.716 1.00 88.56 177 SER A O 1
ATOM 1474 N N . TYR A 1 178 ? 4.240 2.699 -11.889 1.00 93.06 178 TYR A N 1
ATOM 1475 C CA . TYR A 1 178 ? 4.849 3.134 -10.637 1.00 93.06 178 TYR A CA 1
ATOM 1476 C C . TYR A 1 178 ? 5.080 1.919 -9.740 1.00 93.06 178 TYR A C 1
AT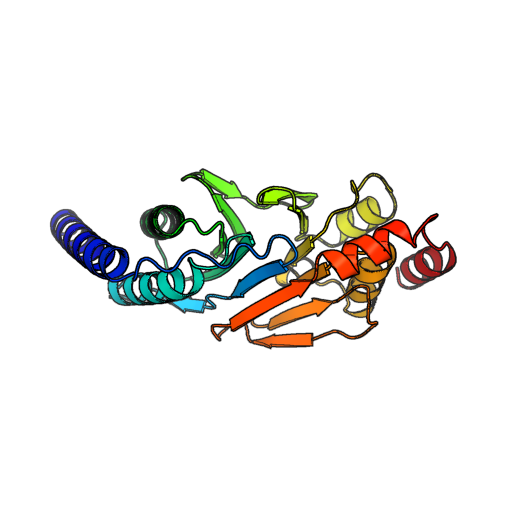OM 1478 O O . TYR A 1 178 ? 4.149 1.147 -9.504 1.00 93.06 178 TYR A O 1
ATOM 1486 N N . LEU A 1 179 ? 6.300 1.752 -9.226 1.00 93.06 179 LEU A N 1
ATOM 1487 C CA . LEU A 1 179 ? 6.632 0.634 -8.347 1.00 93.06 179 LEU A CA 1
ATOM 1488 C C . LEU A 1 179 ? 6.946 1.127 -6.936 1.00 93.06 179 LEU A C 1
ATOM 1490 O O . LEU A 1 179 ? 7.827 1.961 -6.730 1.00 93.06 179 LEU A O 1
ATOM 1494 N N . LEU A 1 180 ? 6.229 0.574 -5.962 1.00 94.44 180 LEU A N 1
ATOM 1495 C CA . LEU A 1 180 ? 6.445 0.773 -4.535 1.00 94.44 180 LEU A CA 1
ATOM 1496 C C . LEU A 1 180 ? 7.074 -0.492 -3.963 1.00 94.44 180 LEU A C 1
ATOM 1498 O O . LEU A 1 180 ? 6.433 -1.537 -3.917 1.00 94.44 180 LEU A O 1
ATOM 1502 N N . SER A 1 181 ? 8.315 -0.396 -3.513 1.0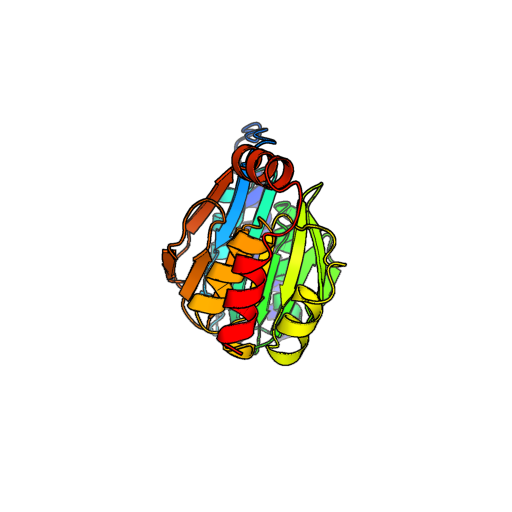0 93.06 181 SER A N 1
ATOM 1503 C CA . SER A 1 181 ? 9.010 -1.475 -2.820 1.00 93.06 181 SER A CA 1
ATOM 1504 C C . SER A 1 181 ? 9.009 -1.174 -1.328 1.00 93.06 181 SER A C 1
ATOM 1506 O O . SER A 1 181 ? 9.513 -0.142 -0.889 1.00 93.06 181 SER A O 1
ATOM 1508 N N . VAL A 1 182 ? 8.379 -2.041 -0.548 1.00 89.62 182 VAL A N 1
ATOM 1509 C CA . VAL A 1 182 ? 8.202 -1.894 0.894 1.00 89.62 182 VAL A CA 1
ATOM 1510 C C . VAL A 1 182 ? 9.112 -2.896 1.587 1.00 89.62 182 VAL A C 1
ATOM 1512 O O . VAL A 1 182 ? 8.933 -4.099 1.449 1.00 89.62 182 VAL A O 1
ATOM 1515 N N . ASP A 1 183 ? 10.073 -2.409 2.358 1.00 85.81 183 ASP A N 1
ATOM 1516 C CA . ASP A 1 183 ? 10.897 -3.216 3.261 1.00 85.81 183 ASP A CA 1
ATOM 1517 C C . ASP A 1 183 ? 10.581 -2.848 4.726 1.00 85.81 183 ASP A C 1
ATOM 1519 O O . ASP A 1 183 ? 9.771 -1.964 4.984 1.00 85.81 183 ASP A O 1
ATOM 1523 N N . GLN A 1 184 ? 11.170 -3.518 5.723 1.00 77.94 184 GLN A N 1
ATOM 1524 C CA . GLN A 1 184 ? 10.898 -3.351 7.164 1.00 77.94 184 GLN A CA 1
ATOM 1525 C C . GLN A 1 184 ? 10.693 -1.904 7.623 1.00 77.94 184 GLN A C 1
ATOM 1527 O O . GLN A 1 184 ? 9.829 -1.636 8.454 1.00 77.94 184 GLN A O 1
ATOM 1532 N N . SER A 1 185 ? 11.521 -0.980 7.135 1.00 81.56 185 SER A N 1
ATOM 1533 C CA . SER A 1 185 ? 11.529 0.408 7.606 1.00 81.56 185 SER A CA 1
ATOM 1534 C C . SER A 1 185 ? 11.590 1.450 6.497 1.00 81.56 185 SER A C 1
ATOM 1536 O O . SER A 1 185 ? 11.556 2.646 6.794 1.00 81.56 185 SER A O 1
ATOM 1538 N N . VAL A 1 186 ? 11.647 1.020 5.237 1.00 89.00 186 VAL A N 1
ATOM 1539 C CA . VAL A 1 186 ? 11.841 1.899 4.086 1.00 89.00 186 VAL A CA 1
ATOM 1540 C C . VAL A 1 186 ? 10.824 1.549 3.014 1.00 89.00 186 VAL A C 1
ATOM 1542 O O . VAL A 1 186 ? 10.606 0.382 2.706 1.00 89.00 186 VAL A O 1
ATOM 1545 N N . LEU A 1 187 ? 10.211 2.579 2.445 1.00 90.81 187 LEU A N 1
ATOM 1546 C CA . LEU A 1 187 ? 9.468 2.502 1.202 1.00 90.81 187 LEU A CA 1
ATOM 1547 C C . LEU A 1 187 ? 10.329 3.142 0.122 1.00 90.81 187 LEU A C 1
ATOM 1549 O O . LEU A 1 187 ? 10.619 4.336 0.191 1.00 90.81 187 LEU A O 1
ATOM 1553 N N . LYS A 1 188 ? 10.743 2.344 -0.856 1.00 93.62 188 LYS A N 1
ATOM 1554 C CA . LYS A 1 188 ? 11.433 2.814 -2.052 1.00 93.62 188 LYS A CA 1
ATOM 1555 C C . LYS A 1 188 ? 10.431 2.990 -3.180 1.00 93.62 188 LYS A C 1
ATOM 1557 O O . LYS A 1 188 ? 9.593 2.123 -3.428 1.00 93.62 188 LYS A O 1
ATOM 1562 N N . LEU A 1 189 ? 10.523 4.115 -3.870 1.00 93.94 189 LEU A N 1
ATOM 1563 C CA . LEU A 1 189 ? 9.709 4.430 -5.033 1.00 93.94 189 LEU A CA 1
ATOM 1564 C C . LEU A 1 189 ? 10.566 4.408 -6.295 1.00 93.94 189 LEU A C 1
ATOM 1566 O O . LEU A 1 189 ? 11.561 5.125 -6.364 1.00 93.94 189 LEU A O 1
ATOM 1570 N N . TYR A 1 190 ? 10.107 3.678 -7.307 1.00 92.44 190 TYR A N 1
ATOM 1571 C CA . TYR A 1 190 ? 10.645 3.700 -8.664 1.00 92.44 190 TYR A CA 1
ATOM 1572 C C . TYR A 1 190 ? 9.580 4.267 -9.596 1.00 92.44 190 TYR A C 1
ATOM 1574 O O . TYR A 1 190 ? 8.399 3.901 -9.514 1.00 92.44 190 TYR A O 1
ATOM 1582 N N . LYS A 1 191 ? 9.986 5.205 -10.449 1.00 90.94 191 LYS A N 1
ATOM 1583 C CA . LYS A 1 191 ? 9.091 5.858 -11.399 1.00 90.94 191 LYS A CA 1
ATOM 1584 C C . LYS A 1 191 ? 9.540 5.537 -12.822 1.00 90.94 191 LYS A C 1
ATOM 1586 O O . LYS A 1 191 ? 10.713 5.711 -13.117 1.00 90.94 191 LYS A O 1
ATOM 1591 N N . PRO A 1 192 ? 8.635 5.162 -13.732 1.00 86.25 192 PRO A N 1
ATOM 1592 C CA . PRO A 1 192 ? 9.019 4.785 -15.091 1.00 86.25 192 PRO A CA 1
ATOM 1593 C C . PRO A 1 192 ? 9.632 5.945 -15.889 1.00 86.25 192 PRO A C 1
ATOM 1595 O O . PRO A 1 192 ? 10.384 5.717 -16.833 1.00 86.25 192 PRO A O 1
ATOM 1598 N N . GLU A 1 193 ? 9.339 7.195 -15.519 1.00 83.69 193 GLU A N 1
ATOM 1599 C CA . GLU A 1 193 ? 9.943 8.386 -16.120 1.00 83.69 193 GLU A CA 1
ATOM 1600 C C . GLU A 1 193 ? 11.393 8.656 -15.682 1.00 83.69 193 GLU A C 1
ATOM 1602 O O . GLU A 1 193 ? 12.042 9.528 -16.265 1.00 83.69 193 GLU A O 1
ATOM 1607 N N . ASN A 1 194 ? 11.915 7.979 -14.650 1.00 78.25 194 ASN A N 1
ATOM 1608 C CA . ASN A 1 194 ? 13.282 8.194 -14.182 1.00 78.25 194 ASN A CA 1
ATOM 1609 C C . ASN A 1 194 ? 13.968 6.918 -13.675 1.00 78.25 194 ASN A C 1
ATOM 1611 O O . ASN A 1 194 ? 13.425 6.136 -12.915 1.00 78.25 194 ASN A O 1
ATOM 1615 N N . ASN A 1 195 ? 15.245 6.750 -14.017 1.00 69.38 195 ASN A N 1
ATOM 1616 C CA . ASN A 1 195 ? 16.016 5.574 -13.595 1.00 69.38 195 ASN A CA 1
ATOM 1617 C C . ASN A 1 195 ? 16.547 5.688 -12.151 1.00 69.38 195 ASN A C 1
ATOM 1619 O O . ASN A 1 195 ? 17.622 5.160 -11.862 1.00 69.38 195 ASN A O 1
ATOM 1623 N N . ARG A 1 196 ? 15.876 6.421 -11.254 1.00 76.31 196 ARG A N 1
ATOM 1624 C CA . ARG A 1 196 ? 16.340 6.646 -9.874 1.00 76.31 196 ARG A CA 1
ATOM 1625 C C . ARG A 1 196 ? 15.269 6.249 -8.869 1.00 76.31 196 ARG A C 1
ATOM 1627 O O . ARG A 1 196 ? 14.107 6.607 -9.029 1.00 76.31 196 ARG A O 1
ATOM 1634 N N . SER A 1 197 ? 15.687 5.566 -7.807 1.00 86.94 197 SER A N 1
ATOM 1635 C CA . SER A 1 197 ? 14.825 5.294 -6.662 1.00 86.94 197 SER A CA 1
ATOM 1636 C C . SER A 1 197 ? 14.794 6.475 -5.691 1.00 86.94 197 SER A C 1
ATOM 1638 O O . SER A 1 197 ? 15.741 7.263 -5.601 1.00 86.94 197 SER A O 1
ATOM 1640 N N . TYR A 1 198 ? 13.693 6.583 -4.953 1.00 90.31 198 TYR A N 1
ATOM 1641 C CA . TYR A 1 198 ? 13.531 7.522 -3.847 1.00 90.31 198 TYR A CA 1
ATOM 1642 C C . TYR A 1 198 ? 13.152 6.764 -2.583 1.00 90.31 198 TYR A C 1
ATOM 1644 O O . TYR A 1 198 ? 12.159 6.037 -2.581 1.00 90.31 198 TYR A O 1
ATOM 1652 N N . ASP A 1 199 ? 13.902 6.990 -1.511 1.00 91.44 199 ASP A N 1
ATOM 1653 C CA . ASP A 1 199 ? 13.753 6.248 -0.265 1.00 91.44 199 ASP A CA 1
ATOM 1654 C C . ASP A 1 199 ? 13.028 7.101 0.781 1.00 91.44 199 ASP A C 1
ATOM 1656 O O . ASP A 1 199 ? 13.418 8.235 1.075 1.00 91.44 199 ASP A O 1
ATOM 1660 N N . TYR A 1 200 ? 11.979 6.536 1.373 1.00 89.81 200 TYR A N 1
ATOM 1661 C CA . TYR A 1 200 ? 11.171 7.161 2.415 1.00 89.81 200 TYR A CA 1
ATOM 1662 C C . TYR A 1 200 ? 11.142 6.274 3.656 1.00 89.81 200 TYR A C 1
ATOM 1664 O O . TYR A 1 200 ? 10.938 5.065 3.565 1.00 89.81 200 TYR A O 1
ATOM 1672 N N . LYS A 1 201 ? 11.305 6.860 4.844 1.00 86.62 201 LYS A N 1
ATOM 1673 C CA . LYS A 1 201 ? 11.208 6.112 6.104 1.00 86.62 201 LYS A CA 1
ATOM 1674 C C . LYS A 1 201 ? 9.750 5.772 6.401 1.00 86.62 201 LYS A C 1
ATOM 1676 O O . LYS A 1 201 ? 8.939 6.664 6.617 1.00 86.62 201 LYS A O 1
ATOM 1681 N N . LEU A 1 202 ? 9.430 4.484 6.511 1.00 81.06 202 LEU A N 1
ATOM 1682 C CA . LEU A 1 202 ? 8.078 4.013 6.828 1.00 81.06 202 LEU A CA 1
ATOM 1683 C C . LEU A 1 202 ? 7.612 4.391 8.232 1.00 81.06 202 LEU A C 1
ATOM 1685 O O . LEU A 1 202 ? 6.423 4.320 8.498 1.00 81.06 202 LEU A O 1
ATOM 1689 N N . ARG A 1 203 ? 8.503 4.776 9.150 1.00 82.69 203 ARG A N 1
ATOM 1690 C CA . ARG A 1 203 ? 8.092 5.198 10.500 1.00 82.69 203 ARG A CA 1
ATOM 1691 C C . ARG A 1 203 ? 7.331 6.526 10.502 1.00 82.69 203 ARG A C 1
ATOM 1693 O O . ARG A 1 203 ? 6.594 6.776 11.450 1.00 82.69 203 ARG A O 1
ATOM 1700 N N . ASP A 1 204 ? 7.476 7.326 9.450 1.00 83.38 204 ASP A N 1
ATOM 1701 C CA . ASP A 1 204 ? 6.943 8.681 9.387 1.00 83.38 204 ASP A CA 1
ATOM 1702 C C . ASP A 1 204 ? 5.638 8.725 8.586 1.00 83.38 204 ASP A C 1
ATOM 1704 O O . ASP A 1 204 ? 5.491 8.034 7.577 1.00 83.38 204 ASP A O 1
ATOM 1708 N N . HIS A 1 205 ? 4.693 9.572 8.995 1.00 89.50 205 HIS A N 1
ATOM 1709 C CA . HIS A 1 205 ? 3.505 9.836 8.186 1.00 89.50 205 HIS A CA 1
ATOM 1710 C C . HIS A 1 205 ? 3.864 10.727 6.991 1.00 89.50 205 HIS A C 1
ATOM 1712 O O . HIS A 1 205 ? 4.345 11.848 7.169 1.00 89.50 205 HIS A O 1
ATOM 1718 N N . PHE A 1 206 ? 3.586 10.265 5.772 1.00 91.19 206 PHE A N 1
ATOM 1719 C CA . PHE A 1 206 ? 3.800 11.052 4.557 1.00 91.19 206 PHE A CA 1
ATOM 1720 C C . PHE A 1 206 ? 2.801 10.699 3.453 1.00 91.19 206 PHE A C 1
ATOM 1722 O O . PHE A 1 206 ? 2.187 9.633 3.442 1.00 91.19 206 PHE A O 1
ATOM 1729 N N . VAL A 1 207 ? 2.658 11.610 2.489 1.00 92.56 207 VAL A N 1
ATOM 1730 C CA . VAL A 1 207 ? 1.770 11.451 1.333 1.00 92.56 207 VAL A CA 1
ATOM 1731 C C . VAL A 1 207 ? 2.588 11.552 0.053 1.00 92.56 207 VAL A C 1
ATOM 1733 O O . VAL A 1 207 ? 3.207 12.581 -0.216 1.00 92.56 207 VAL A O 1
ATOM 1736 N N . LEU A 1 208 ? 2.552 10.501 -0.761 1.00 93.19 208 LEU A N 1
ATOM 1737 C CA . LEU A 1 208 ? 3.110 10.488 -2.109 1.00 93.19 208 LEU A CA 1
ATOM 1738 C C . LEU A 1 208 ? 2.022 10.813 -3.127 1.00 93.19 208 LEU A C 1
ATOM 1740 O O . LEU A 1 208 ? 0.898 10.318 -3.037 1.00 93.19 208 LEU A O 1
ATOM 1744 N N . LYS A 1 209 ? 2.373 11.639 -4.113 1.00 93.19 209 LYS A N 1
ATOM 1745 C CA . LYS A 1 209 ? 1.486 12.080 -5.193 1.00 93.19 209 LYS A CA 1
ATOM 1746 C C . LYS A 1 209 ? 2.021 11.585 -6.534 1.00 93.19 209 LYS A C 1
ATOM 1748 O O . LYS A 1 209 ? 3.146 11.913 -6.907 1.00 93.19 209 LYS A O 1
ATOM 1753 N N . PHE A 1 210 ? 1.180 10.866 -7.266 1.00 92.38 210 PHE A N 1
ATOM 1754 C CA . PHE A 1 210 ? 1.469 10.297 -8.581 1.00 92.38 210 PHE A CA 1
ATOM 1755 C C . PHE A 1 210 ? 0.681 11.019 -9.665 1.00 92.38 210 PHE A C 1
ATOM 1757 O O . PHE A 1 210 ? -0.474 11.393 -9.446 1.00 92.38 210 PHE A O 1
ATOM 1764 N N . ASP A 1 211 ? 1.311 11.238 -10.818 1.00 90.94 211 ASP A N 1
ATOM 1765 C CA . ASP A 1 211 ? 0.680 11.864 -11.977 1.00 90.94 211 ASP A CA 1
ATOM 1766 C C . ASP A 1 211 ? 0.289 10.813 -13.008 1.00 90.94 211 ASP A C 1
ATOM 1768 O O . ASP A 1 211 ? 1.125 10.271 -13.728 1.00 90.94 211 ASP A O 1
ATOM 1772 N N . MET A 1 212 ? -1.009 10.556 -13.106 1.00 91.88 212 MET A N 1
ATOM 1773 C CA . MET A 1 212 ? -1.522 9.525 -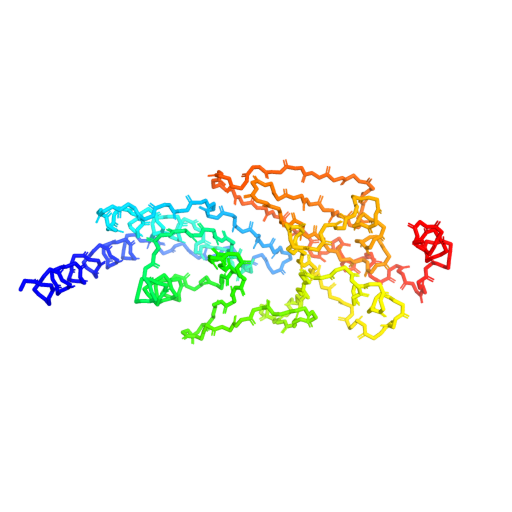13.994 1.00 91.88 212 MET A CA 1
ATOM 1774 C C . MET A 1 212 ? -1.438 9.934 -15.465 1.00 91.88 212 MET A C 1
ATOM 1776 O O . MET A 1 212 ? -1.357 9.058 -16.318 1.00 91.88 212 MET A O 1
ATOM 1780 N N . GLN A 1 213 ? -1.372 11.235 -15.779 1.00 89.62 213 GLN A N 1
ATOM 1781 C CA . GLN A 1 213 ? -1.207 11.689 -17.164 1.00 89.62 213 GLN A CA 1
ATOM 1782 C C . GLN A 1 213 ? 0.203 11.423 -17.692 1.00 89.62 213 GLN A C 1
ATOM 1784 O O . GLN A 1 213 ? 0.379 11.195 -18.886 1.00 89.62 213 GLN A O 1
ATOM 1789 N N . ILE A 1 214 ? 1.217 11.476 -16.820 1.00 87.44 214 ILE A N 1
ATOM 1790 C CA . ILE A 1 214 ? 2.591 11.114 -17.192 1.00 87.44 214 ILE A CA 1
ATOM 1791 C C . ILE A 1 214 ? 2.639 9.623 -17.516 1.00 87.44 214 ILE A C 1
ATOM 1793 O O . ILE A 1 214 ? 3.125 9.243 -18.579 1.00 87.44 214 ILE A O 1
ATOM 1797 N N . LEU A 1 215 ? 2.065 8.796 -16.641 1.00 88.19 215 LEU A N 1
ATOM 1798 C CA . LEU A 1 215 ? 2.027 7.352 -16.830 1.00 88.19 215 LEU A CA 1
ATOM 1799 C C . LEU A 1 215 ? 1.281 6.947 -18.109 1.00 88.19 215 LEU A C 1
ATOM 1801 O O . LEU A 1 215 ? 1.773 6.124 -18.873 1.00 88.19 215 LEU A O 1
ATOM 1805 N N . GLU A 1 216 ? 0.128 7.563 -18.377 1.00 86.81 216 GLU A N 1
ATOM 1806 C CA . GLU A 1 216 ? -0.659 7.322 -19.591 1.00 86.81 216 GLU A CA 1
ATOM 1807 C C . GLU A 1 216 ? 0.133 7.657 -20.864 1.00 86.81 216 GLU A C 1
ATOM 1809 O O . GLU A 1 216 ? 0.150 6.873 -21.813 1.00 86.81 216 GLU A O 1
ATOM 1814 N N . LYS A 1 217 ? 0.864 8.781 -20.875 1.00 85.12 217 LYS A N 1
ATOM 1815 C CA . LYS A 1 217 ? 1.752 9.137 -21.993 1.00 85.12 217 LYS A CA 1
ATOM 1816 C C . LYS A 1 217 ? 2.857 8.104 -22.206 1.00 85.12 217 LYS A C 1
ATOM 1818 O O . LYS A 1 217 ? 3.142 7.770 -23.352 1.00 85.12 217 LYS A O 1
ATOM 1823 N N . LEU A 1 218 ? 3.467 7.604 -21.130 1.00 83.38 218 LEU A N 1
ATOM 1824 C CA . LEU A 1 218 ? 4.508 6.576 -21.212 1.00 83.38 218 LEU A CA 1
ATOM 1825 C C . LEU A 1 218 ? 3.949 5.264 -21.766 1.00 83.38 218 LEU A C 1
ATOM 1827 O O . LEU A 1 218 ? 4.506 4.731 -22.722 1.00 83.38 218 LEU A O 1
ATOM 1831 N N . LYS A 1 219 ? 2.806 4.799 -21.246 1.00 82.25 219 LYS A N 1
ATOM 1832 C CA . LYS A 1 219 ? 2.134 3.584 -21.731 1.00 82.25 219 LYS A CA 1
ATOM 1833 C C . LYS A 1 219 ? 1.761 3.678 -23.212 1.00 82.25 219 LYS A C 1
ATOM 1835 O O . LYS A 1 219 ? 1.993 2.727 -23.948 1.00 82.25 219 LYS A O 1
ATOM 1840 N N . ASN A 1 220 ? 1.260 4.827 -23.666 1.00 71.56 220 ASN A N 1
ATOM 1841 C CA . ASN A 1 220 ? 0.929 5.050 -25.078 1.00 71.56 220 ASN 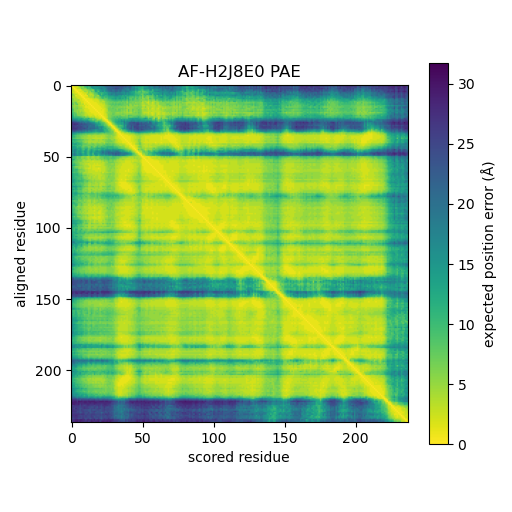A CA 1
ATOM 1842 C C . ASN A 1 220 ? 2.174 5.181 -25.978 1.00 71.56 220 ASN A C 1
ATOM 1844 O O . ASN A 1 220 ? 2.103 4.896 -27.172 1.00 71.56 220 ASN A O 1
ATOM 1848 N N . GLY A 1 221 ? 3.313 5.613 -25.426 1.00 59.22 221 GLY A N 1
ATOM 1849 C CA . GLY A 1 221 ? 4.592 5.699 -26.138 1.00 59.22 221 GLY A CA 1
ATOM 1850 C C . GLY A 1 221 ? 5.301 4.351 -26.314 1.00 59.22 221 GLY A C 1
ATOM 1851 O O . GLY A 1 221 ? 6.099 4.198 -27.240 1.00 59.22 221 GLY A O 1
ATOM 1852 N N . ILE A 1 222 ? 5.000 3.356 -25.472 1.00 59.38 222 ILE A N 1
ATOM 1853 C CA . ILE A 1 222 ? 5.508 1.985 -25.606 1.00 59.38 222 ILE A CA 1
ATOM 1854 C C . ILE A 1 222 ? 4.598 1.220 -26.564 1.00 59.38 222 ILE A C 1
ATOM 1856 O O . ILE A 1 222 ? 3.648 0.551 -26.175 1.00 59.38 222 ILE A O 1
ATOM 1860 N N . THR A 1 223 ? 4.899 1.310 -27.856 1.00 43.81 223 THR A N 1
ATOM 1861 C CA . THR A 1 223 ? 4.195 0.533 -28.888 1.00 43.81 223 THR A CA 1
ATOM 1862 C C . THR A 1 223 ? 4.639 -0.935 -28.938 1.00 43.81 223 THR A C 1
ATOM 1864 O O . THR A 1 223 ? 3.895 -1.762 -29.459 1.00 43.81 223 THR A O 1
ATOM 1867 N N . LYS A 1 224 ? 5.801 -1.286 -28.362 1.00 51.12 224 LYS A N 1
ATOM 1868 C CA . LYS A 1 224 ? 6.298 -2.655 -28.112 1.00 51.12 224 LYS A CA 1
ATOM 1869 C C . LYS A 1 224 ? 7.274 -2.624 -26.929 1.00 51.12 224 LYS A C 1
ATOM 1871 O O . LYS A 1 224 ? 8.054 -1.679 -26.828 1.00 51.12 224 LYS A O 1
ATOM 1876 N N . ILE A 1 225 ? 7.241 -3.632 -26.053 1.00 54.22 225 ILE A N 1
ATOM 1877 C CA . ILE A 1 225 ? 8.245 -3.822 -24.989 1.00 54.22 225 ILE A CA 1
ATOM 1878 C C . ILE A 1 225 ? 9.638 -3.777 -25.633 1.00 54.22 225 ILE A C 1
ATOM 1880 O O . ILE A 1 225 ? 9.892 -4.533 -26.569 1.00 54.22 225 ILE A O 1
ATOM 1884 N N . ASP A 1 226 ? 10.512 -2.875 -25.171 1.00 53.59 226 ASP A N 1
ATOM 1885 C CA . ASP A 1 226 ? 11.867 -2.718 -25.713 1.00 53.59 226 ASP A CA 1
ATOM 1886 C C . ASP A 1 226 ? 12.676 -4.005 -25.455 1.00 53.59 226 ASP A C 1
ATOM 1888 O O . ASP A 1 226 ? 12.997 -4.294 -24.293 1.00 53.59 226 ASP A O 1
ATOM 1892 N N . PRO A 1 227 ? 13.036 -4.772 -26.503 1.00 54.41 227 PRO A N 1
ATOM 1893 C CA . PRO A 1 227 ? 13.732 -6.042 -26.347 1.00 54.41 227 PRO A CA 1
ATOM 1894 C C . PRO A 1 227 ? 15.057 -5.898 -25.604 1.00 54.41 227 PRO A C 1
ATOM 1896 O O . PRO A 1 227 ? 15.418 -6.802 -24.867 1.00 54.41 227 PRO A O 1
ATOM 1899 N N . ARG A 1 228 ? 15.755 -4.757 -25.720 1.00 54.44 228 ARG A N 1
ATOM 1900 C CA . ARG A 1 228 ? 17.036 -4.522 -25.030 1.00 54.44 228 ARG A CA 1
ATOM 1901 C C . ARG A 1 228 ? 16.858 -4.335 -23.529 1.00 54.44 228 ARG A C 1
ATOM 1903 O O . ARG A 1 228 ? 17.727 -4.727 -22.754 1.00 54.44 228 ARG A O 1
ATOM 1910 N N . LYS A 1 229 ? 15.742 -3.737 -23.102 1.00 56.62 229 LYS A N 1
ATOM 1911 C CA . LYS A 1 229 ? 15.416 -3.613 -21.673 1.00 56.62 229 LYS A CA 1
ATOM 1912 C C . LYS A 1 229 ? 15.026 -4.963 -21.085 1.00 56.62 229 LYS A C 1
ATOM 1914 O O . LYS A 1 229 ? 15.441 -5.260 -19.970 1.00 56.62 229 LYS A O 1
ATOM 1919 N N . LEU A 1 230 ? 14.302 -5.784 -21.850 1.00 57.97 230 LEU A N 1
ATOM 1920 C CA . LEU A 1 230 ? 14.028 -7.175 -21.488 1.00 57.97 230 LEU A CA 1
ATOM 1921 C C . LEU A 1 230 ? 15.335 -7.980 -21.388 1.00 57.97 230 LEU A C 1
ATOM 1923 O O . LEU A 1 230 ? 15.558 -8.667 -20.403 1.00 57.97 230 LEU A O 1
ATOM 1927 N N . GLU A 1 231 ? 16.234 -7.833 -22.362 1.00 52.19 231 GLU A N 1
ATOM 1928 C CA . GLU A 1 231 ? 17.537 -8.506 -22.389 1.00 52.19 231 GLU A CA 1
ATOM 1929 C C . GLU A 1 231 ? 18.422 -8.106 -21.204 1.00 52.19 231 GLU A C 1
ATOM 1931 O O . GLU A 1 231 ? 19.073 -8.957 -20.611 1.00 52.19 231 GLU A O 1
ATOM 1936 N N . ASN A 1 232 ? 18.430 -6.824 -20.822 1.00 52.66 232 ASN A N 1
ATOM 1937 C CA . ASN A 1 232 ? 19.125 -6.371 -19.617 1.00 52.66 232 ASN A CA 1
ATOM 1938 C C . ASN A 1 232 ? 18.505 -6.970 -18.352 1.00 52.66 232 ASN A C 1
ATOM 1940 O O . ASN A 1 232 ? 19.246 -7.373 -17.468 1.00 52.66 232 ASN A O 1
ATOM 1944 N N . LEU A 1 233 ? 17.175 -7.072 -18.277 1.00 52.34 233 LEU A N 1
ATOM 1945 C CA . LEU A 1 233 ? 16.490 -7.707 -17.149 1.00 52.34 233 LEU A CA 1
ATOM 1946 C C . LEU A 1 233 ? 16.841 -9.201 -17.053 1.00 52.34 233 LEU A C 1
ATOM 1948 O O . LEU A 1 233 ? 17.069 -9.691 -15.960 1.00 52.34 233 LEU A O 1
ATOM 1952 N N . VAL A 1 234 ? 16.977 -9.889 -18.192 1.00 53.47 234 VAL A N 1
ATOM 1953 C CA . VAL A 1 234 ? 17.397 -11.299 -18.268 1.00 53.47 234 VAL A CA 1
ATOM 1954 C C . VAL A 1 234 ? 18.891 -11.493 -17.974 1.00 53.47 234 VAL A C 1
ATOM 1956 O O . VAL A 1 234 ? 19.261 -12.522 -17.432 1.00 53.47 234 VAL A O 1
ATOM 1959 N N . LYS A 1 235 ? 19.760 -10.525 -18.293 1.00 49.25 235 LYS A N 1
ATOM 1960 C CA . LYS A 1 235 ? 21.220 -10.615 -18.066 1.00 49.25 235 LYS A CA 1
ATOM 1961 C C . LYS A 1 235 ? 21.648 -10.537 -16.599 1.00 49.25 235 LYS A C 1
ATOM 1963 O O . LYS A 1 235 ? 22.786 -10.891 -16.300 1.00 49.25 235 LYS A O 1
ATOM 1968 N N . TYR A 1 236 ? 20.798 -10.000 -15.729 1.00 42.31 236 TYR A N 1
ATOM 1969 C CA . TYR A 1 236 ? 21.066 -9.887 -14.291 1.00 42.31 236 TYR A CA 1
ATOM 1970 C C . TYR A 1 236 ? 20.355 -10.972 -13.460 1.00 42.31 236 TYR A C 1
ATOM 1972 O O . TYR A 1 236 ? 20.457 -10.939 -12.236 1.00 42.31 236 TYR A O 1
ATOM 1980 N N . ILE A 1 237 ? 19.688 -11.921 -14.131 1.00 40.47 237 ILE A N 1
ATOM 1981 C CA . ILE A 1 237 ? 19.215 -13.208 -13.595 1.00 40.47 237 ILE A CA 1
ATOM 1982 C C . ILE A 1 237 ? 20.302 -14.253 -13.857 1.00 40.47 237 ILE A C 1
ATOM 1984 O O . ILE A 1 237 ? 20.566 -15.066 -12.945 1.00 40.47 237 ILE A O 1
#

Organism: Marinitoga piezophila (strain DSM 14283 / JCM 11233 / KA3) (NCBI:txid443254)